Protein AF-A0A8C8R8W5-F1 (afdb_monomer)

Radius of gyration: 32.55 Å; Cα contacts (8 Å, |Δi|>4): 320; chains: 1; bounding box: 98×38×83 Å

pLDDT: mean 80.94, std 19.68, range [25.33, 98.06]

Nearest PDB structures (foldseek):
  9g8o-assembly1_B  TM=1.867E-01  e=5.656E-01  Homo sapiens
  6twz-assembly1_B  TM=2.253E-01  e=5.401E+00  Homo sapiens
  6yr6-assembly1_A  TM=2.191E-01  e=6.123E+00  Homo sapiens

InterPro domains:
  IPR028730 Zinc finger FYVE domain-containing protein 26 [PTHR46591] (2-328)
  IPR057946 ZFYVE26-like, TPR repeats [PF25569] (256-329)

Secondary structure (DSSP, 8-state):
---HHHHTT-HHHHHHHHHHHHH--HHHHHHHHHHTT-HHHHHHHHHHTT--HHHHIIIIIHHHHHTT-HHHHHHHHHHH-TT-TTTHHHHHHHHHHHHHTT-HHHHHHHHHHTT-HHHHHHHHHHHHHTT--SHHHHHHTHHHHHHHHHHHHHHHHHHHHTTSS-----TTSPP--HHHHHHHHHHHHHHHHHHHHHHHHHHTT------SS---TTS-HHHHHHHHHHHHHSSSSHHHHHHHHHHHHHHTT--HHHHHHHHHHHHHHTT-HHHHHHHHHHHHHTS-S-TTHHHHHHHHHHTT-S---HHHHHHHHHT-S-HHHHHHHHHHHHHHHHHHHHHTT---S--------------

Mean predicted aligned error: 11.81 Å

Solvent-accessible surface area (backbone atoms only — not comparable to full-atom values): 20798 Å² total; per-residue (Å²): 140,80,59,79,79,62,58,74,71,34,68,68,52,51,50,52,48,50,52,31,74,76,74,46,52,73,48,56,44,26,38,51,28,47,74,69,74,34,53,67,59,29,52,51,51,40,61,76,67,67,54,62,53,65,42,46,39,67,35,46,50,51,53,25,58,74,71,71,38,42,69,59,50,53,53,49,49,40,71,76,35,79,77,42,62,93,44,26,70,43,53,52,48,46,46,52,53,27,61,78,70,68,39,59,68,64,37,39,52,53,24,55,75,70,66,21,30,58,59,31,21,55,48,26,53,49,62,33,59,57,92,46,79,47,42,55,58,35,46,78,31,44,68,28,55,54,50,24,44,53,27,48,51,52,46,48,52,53,61,67,63,54,80,80,53,88,79,81,72,59,79,67,46,69,82,77,53,68,71,56,49,52,50,52,45,52,52,50,53,50,42,52,50,54,32,54,53,46,22,52,27,50,74,70,69,57,66,84,80,88,67,98,64,70,60,43,75,87,60,56,70,69,33,35,42,48,36,29,36,48,39,29,69,43,33,99,46,39,73,79,13,39,66,60,23,49,48,52,30,60,80,67,70,49,70,56,60,64,38,51,33,54,42,44,45,53,32,57,77,68,69,38,63,72,50,46,55,51,46,46,50,51,44,65,72,62,75,75,59,57,91,56,42,59,42,50,33,52,50,63,40,52,78,78,45,87,84,60,56,66,70,62,46,53,54,56,49,64,73,41,78,52,70,68,60,40,52,54,51,51,59,56,52,54,58,53,58,56,50,58,61,62,67,71,74,77,81,90,78,86,80,90,86,86,82,88,82,90,80,85,85,88,134

Organism: NCBI:txid367368

Structure (mmCIF, N/CA/C/O backbone):
data_AF-A0A8C8R8W5-F1
#
_entry.id   AF-A0A8C8R8W5-F1
#
loop_
_atom_site.group_PDB
_atom_site.id
_atom_site.type_symbol
_atom_site.label_atom_id
_atom_site.label_alt_id
_atom_site.label_comp_id
_atom_site.label_asym_id
_atom_site.label_entity_id
_atom_site.label_seq_id
_atom_site.pdbx_PDB_ins_code
_atom_site.Cartn_x
_atom_site.Cartn_y
_atom_site.Cartn_z
_atom_site.occupancy
_atom_site.B_iso_or_equiv
_atom_site.auth_seq_id
_atom_site.auth_comp_id
_atom_site.auth_asym_id
_atom_site.auth_atom_id
_atom_site.pdbx_PDB_model_num
ATOM 1 N N . MET A 1 1 ? 20.381 -20.414 -33.671 1.00 34.28 1 MET A N 1
ATOM 2 C CA . MET A 1 1 ? 21.306 -19.525 -32.936 1.00 34.28 1 MET A CA 1
ATOM 3 C C . MET A 1 1 ? 22.410 -19.091 -33.885 1.00 34.28 1 MET A C 1
ATOM 5 O O . MET A 1 1 ? 23.270 -19.901 -34.202 1.00 34.28 1 MET A O 1
ATOM 9 N N . MET A 1 2 ? 22.351 -17.864 -34.404 1.00 34.88 2 MET A N 1
ATOM 10 C CA . MET A 1 2 ? 23.485 -17.257 -35.109 1.00 34.88 2 MET A CA 1
ATOM 11 C C . MET A 1 2 ? 24.172 -16.302 -34.131 1.00 34.88 2 MET A C 1
ATOM 13 O O . MET A 1 2 ? 23.488 -15.515 -33.487 1.00 34.88 2 MET A O 1
ATOM 17 N N . SER A 1 3 ? 25.490 -16.426 -33.965 1.00 41.78 3 SER A N 1
ATOM 18 C CA . SER A 1 3 ? 26.291 -15.565 -33.083 1.00 41.78 3 SER A CA 1
ATOM 19 C C . SER A 1 3 ? 26.139 -14.087 -33.467 1.00 41.78 3 SER A C 1
ATOM 21 O O . SER A 1 3 ? 26.106 -13.785 -34.661 1.00 41.78 3 SER A O 1
ATOM 23 N N . GLU A 1 4 ? 26.114 -13.180 -32.481 1.00 49.12 4 GLU A N 1
ATOM 24 C CA . GLU A 1 4 ? 25.967 -11.716 -32.652 1.00 49.12 4 GLU A CA 1
ATOM 25 C C . GLU A 1 4 ? 26.876 -11.139 -33.758 1.00 49.12 4 GLU A C 1
ATOM 27 O O . GLU A 1 4 ? 26.445 -10.303 -34.551 1.00 49.12 4 GLU A O 1
ATOM 32 N N . GLY A 1 5 ? 28.096 -11.668 -33.912 1.00 48.38 5 GLY A N 1
ATOM 33 C CA . GLY A 1 5 ? 29.044 -11.243 -34.951 1.00 48.38 5 GLY A CA 1
ATOM 34 C C . GLY A 1 5 ? 28.709 -11.655 -36.396 1.00 48.38 5 GLY A C 1
ATOM 35 O O . GLY A 1 5 ? 29.239 -11.059 -37.329 1.00 48.38 5 GLY A O 1
ATOM 36 N N . LYS A 1 6 ? 27.830 -12.643 -36.630 1.00 47.53 6 LYS A N 1
ATOM 37 C CA . LYS A 1 6 ? 27.445 -13.081 -37.993 1.00 47.53 6 LYS A CA 1
ATOM 38 C C . LYS A 1 6 ? 26.277 -12.283 -38.580 1.00 47.53 6 LYS A C 1
ATOM 40 O O . LYS A 1 6 ? 26.146 -12.223 -39.798 1.00 47.53 6 LYS A O 1
ATOM 45 N N . ILE A 1 7 ? 25.447 -11.660 -37.741 1.00 55.66 7 ILE A N 1
ATOM 46 C CA . ILE A 1 7 ? 24.277 -10.880 -38.186 1.00 55.66 7 ILE A CA 1
ATOM 47 C C . ILE A 1 7 ? 24.717 -9.505 -38.715 1.00 55.66 7 ILE A C 1
ATOM 49 O O . ILE A 1 7 ? 24.216 -9.055 -39.743 1.00 55.66 7 ILE A O 1
ATOM 53 N N . GLN A 1 8 ? 25.727 -8.886 -38.089 1.00 55.22 8 GLN A N 1
ATOM 54 C CA . GLN A 1 8 ? 26.271 -7.585 -38.506 1.00 55.22 8 GLN A CA 1
ATOM 55 C C . GLN A 1 8 ? 26.974 -7.605 -39.878 1.00 55.22 8 GLN A C 1
ATOM 57 O O . GLN A 1 8 ? 27.047 -6.565 -40.525 1.00 55.22 8 GLN A O 1
ATOM 62 N N . HIS A 1 9 ? 27.445 -8.760 -40.361 1.00 57.12 9 HIS A N 1
ATOM 63 C CA . HIS A 1 9 ? 28.147 -8.886 -41.650 1.00 57.12 9 HIS A CA 1
ATOM 64 C C . HIS A 1 9 ? 27.238 -9.210 -42.852 1.00 57.12 9 HIS A C 1
ATOM 66 O O . HIS A 1 9 ? 27.731 -9.365 -43.968 1.00 57.12 9 HIS A O 1
ATOM 72 N N . ASN A 1 10 ? 25.921 -9.316 -42.653 1.00 78.12 10 ASN A N 1
ATOM 73 C CA . ASN A 1 10 ? 24.971 -9.566 -43.735 1.00 78.12 10 ASN A CA 1
ATOM 74 C C . ASN A 1 10 ? 24.662 -8.258 -44.490 1.00 78.12 10 ASN A C 1
ATOM 76 O O . ASN A 1 10 ? 24.155 -7.305 -43.897 1.00 78.12 10 ASN A O 1
ATOM 80 N N . SER A 1 11 ? 24.933 -8.214 -45.798 1.00 79.38 11 SER A N 1
ATOM 81 C CA . SER A 1 11 ? 24.691 -7.034 -46.643 1.00 79.38 11 SER A CA 1
ATOM 82 C C . SER A 1 11 ? 23.235 -6.568 -46.595 1.00 79.38 11 SER A C 1
ATOM 84 O O . SER A 1 11 ? 22.984 -5.371 -46.492 1.00 79.38 11 SER A O 1
ATOM 86 N N . TYR A 1 12 ? 22.280 -7.503 -46.557 1.00 83.06 12 TYR A N 1
ATOM 87 C CA . TYR A 1 12 ? 20.856 -7.182 -46.456 1.00 83.06 12 TYR A CA 1
ATOM 88 C C . TYR A 1 12 ? 20.499 -6.535 -45.113 1.00 83.06 12 TYR A C 1
ATOM 90 O O . TYR A 1 12 ? 19.668 -5.632 -45.059 1.00 83.06 12 TYR A O 1
ATOM 98 N N . TYR A 1 13 ? 21.141 -6.966 -44.021 1.00 86.75 13 TYR A N 1
ATOM 99 C CA . TYR A 1 13 ? 20.926 -6.385 -42.692 1.00 86.75 13 TYR A CA 1
ATOM 100 C C . TYR A 1 13 ? 21.406 -4.930 -42.644 1.00 86.75 13 TYR A C 1
ATOM 102 O O . TYR A 1 13 ? 20.693 -4.060 -42.145 1.00 86.75 13 TYR A O 1
ATOM 110 N N . GLN A 1 14 ? 22.582 -4.660 -43.216 1.00 85.06 14 GLN A N 1
ATOM 111 C CA . GLN A 1 14 ? 23.141 -3.310 -43.306 1.00 85.06 14 GLN A CA 1
ATOM 112 C C . GLN A 1 14 ? 22.304 -2.398 -44.207 1.00 85.06 14 GLN A C 1
ATOM 114 O O . GLN A 1 14 ? 22.054 -1.250 -43.851 1.00 85.06 14 GLN A O 1
ATOM 119 N N . GLU A 1 15 ? 21.802 -2.916 -45.328 1.00 87.88 15 GLU A N 1
ATOM 120 C CA . GLU A 1 15 ? 20.905 -2.172 -46.213 1.00 87.88 15 GLU A CA 1
ATOM 121 C C . GLU A 1 15 ? 19.570 -1.839 -45.523 1.00 87.88 15 GLU A C 1
ATOM 123 O O . GLU A 1 15 ? 19.123 -0.691 -45.548 1.00 87.88 15 GLU A O 1
ATOM 128 N N . CYS A 1 16 ? 18.966 -2.798 -44.810 1.00 89.38 16 CYS A N 1
ATOM 129 C CA . CYS A 1 16 ? 17.757 -2.552 -44.017 1.00 89.38 16 CYS A CA 1
ATOM 130 C C . CYS A 1 16 ? 17.990 -1.489 -42.937 1.00 89.38 16 CYS A C 1
ATOM 132 O O . CYS A 1 16 ? 17.154 -0.604 -42.756 1.00 89.38 16 CYS A O 1
ATOM 134 N N . LEU A 1 17 ? 19.123 -1.561 -42.229 1.00 88.50 17 LEU A N 1
ATOM 135 C CA . LEU A 1 17 ? 19.498 -0.555 -41.239 1.00 88.50 17 LEU A CA 1
ATOM 136 C C . LEU A 1 17 ? 19.692 0.821 -41.871 1.00 88.50 17 LEU A C 1
ATOM 138 O O . LEU A 1 17 ? 19.224 1.801 -41.298 1.00 88.50 17 LEU A O 1
ATOM 142 N N . PHE A 1 18 ? 20.333 0.904 -43.037 1.00 89.38 18 PHE A N 1
ATOM 143 C CA . PHE A 1 18 ? 20.508 2.161 -43.758 1.00 89.38 18 PHE A CA 1
ATOM 144 C C . PHE A 1 18 ? 19.154 2.813 -44.057 1.00 89.38 18 PHE A C 1
ATOM 146 O O . PHE A 1 18 ? 18.911 3.938 -43.624 1.00 89.38 18 PHE A O 1
ATOM 153 N N . TYR A 1 19 ? 18.223 2.084 -44.681 1.00 92.44 19 TYR A N 1
ATOM 154 C CA . TYR A 1 19 ? 16.890 2.621 -44.971 1.00 92.44 19 TYR A CA 1
ATOM 155 C C . TYR A 1 19 ? 16.110 2.991 -43.705 1.00 92.44 19 TYR A C 1
ATOM 157 O O . TYR A 1 19 ? 15.429 4.017 -43.675 1.00 92.44 19 TYR A O 1
ATOM 165 N N . LEU A 1 20 ? 16.224 2.193 -42.641 1.00 91.25 20 LEU A N 1
ATOM 166 C CA . LEU A 1 20 ? 15.572 2.484 -41.365 1.00 91.25 20 LEU A CA 1
ATOM 167 C C . LEU A 1 20 ? 16.133 3.739 -40.693 1.00 91.25 20 LEU A C 1
ATOM 169 O O . LEU A 1 20 ? 15.352 4.523 -40.166 1.00 91.25 20 LEU A O 1
ATOM 173 N N . HIS A 1 21 ? 17.447 3.965 -40.726 1.00 88.94 21 HIS A N 1
ATOM 174 C CA . HIS A 1 21 ? 18.054 5.180 -40.170 1.00 88.94 21 HIS A CA 1
ATOM 175 C C . HIS A 1 21 ? 17.788 6.419 -41.029 1.00 88.94 21 HIS A C 1
ATOM 177 O O . HIS A 1 21 ? 17.681 7.516 -40.483 1.00 88.94 21 HIS A O 1
ATOM 183 N N . SER A 1 22 ? 17.658 6.259 -42.348 1.00 88.88 22 SER A N 1
ATOM 184 C CA . SER A 1 22 ? 17.378 7.364 -43.271 1.00 88.88 22 SER A CA 1
ATOM 185 C C . SER A 1 22 ? 15.907 7.785 -43.299 1.00 88.88 22 SER A C 1
ATOM 187 O O . SER A 1 22 ? 15.628 8.973 -43.445 1.00 88.88 22 SER A O 1
ATOM 189 N N . TYR A 1 23 ? 14.969 6.841 -43.164 1.00 91.69 23 TYR A N 1
ATOM 190 C CA . TYR A 1 23 ? 13.539 7.094 -43.406 1.00 91.69 23 TYR A CA 1
ATOM 191 C C . TYR A 1 23 ? 12.598 6.542 -42.324 1.00 91.69 23 TYR A C 1
ATOM 193 O O . TYR A 1 23 ? 11.406 6.847 -42.327 1.00 91.69 23 TYR A O 1
ATOM 201 N N . GLY A 1 24 ? 13.093 5.700 -41.418 1.00 88.44 24 GLY A N 1
ATOM 202 C CA . GLY A 1 24 ? 12.283 5.033 -40.404 1.00 88.44 24 GLY A CA 1
ATOM 203 C C . GLY A 1 24 ? 12.008 5.890 -39.169 1.00 88.44 24 GLY A C 1
ATOM 204 O O . GLY A 1 24 ? 12.711 6.847 -38.853 1.00 88.44 24 GLY A O 1
ATOM 205 N N . THR A 1 25 ? 10.976 5.508 -38.413 1.00 93.81 25 THR A N 1
ATOM 206 C CA . THR A 1 25 ? 10.723 6.076 -37.083 1.00 93.81 25 THR A CA 1
ATOM 207 C C . THR A 1 25 ? 11.650 5.445 -36.041 1.00 93.81 25 THR A C 1
ATOM 209 O O . THR A 1 25 ? 12.087 4.302 -36.191 1.00 93.81 25 THR A O 1
ATOM 212 N N . ASN A 1 26 ? 11.889 6.140 -34.921 1.00 92.94 26 ASN A N 1
ATOM 213 C CA . ASN A 1 26 ? 12.664 5.577 -33.805 1.00 92.94 26 ASN A CA 1
ATOM 214 C C . ASN A 1 26 ? 12.086 4.240 -33.310 1.00 92.94 26 ASN A C 1
ATOM 216 O O . ASN A 1 26 ? 12.841 3.318 -33.010 1.00 92.94 26 ASN A O 1
ATOM 220 N N . LEU A 1 27 ? 10.754 4.100 -33.296 1.00 94.69 27 LEU A N 1
ATOM 221 C CA . LEU A 1 27 ? 10.088 2.846 -32.944 1.00 94.69 27 LEU A CA 1
ATOM 222 C C . LEU A 1 27 ? 10.376 1.728 -33.954 1.00 94.69 27 LEU A C 1
ATOM 224 O O . LEU A 1 27 ? 10.593 0.589 -33.542 1.00 94.69 27 LEU A O 1
ATOM 228 N N . ALA A 1 28 ? 10.401 2.029 -35.256 1.00 94.00 28 ALA A N 1
ATOM 229 C CA . ALA A 1 28 ? 10.706 1.043 -36.291 1.00 94.00 28 ALA A CA 1
ATOM 230 C C . ALA A 1 28 ? 12.152 0.537 -36.184 1.00 94.00 28 ALA A C 1
ATOM 232 O O . ALA A 1 28 ? 12.375 -0.673 -36.245 1.00 94.00 28 ALA A O 1
ATOM 233 N N . ILE A 1 29 ? 13.106 1.444 -35.952 1.00 93.81 29 ILE A N 1
ATOM 234 C CA . ILE A 1 29 ? 14.524 1.119 -35.735 1.00 93.81 29 ILE A CA 1
ATOM 235 C C . ILE A 1 29 ? 14.686 0.238 -34.486 1.00 93.81 29 ILE A C 1
ATOM 237 O O . ILE A 1 29 ? 15.282 -0.835 -34.546 1.00 93.81 29 ILE A O 1
ATOM 241 N N . ILE A 1 30 ? 14.091 0.640 -33.359 1.00 94.69 30 ILE A N 1
ATOM 242 C CA . ILE A 1 30 ? 14.140 -0.123 -32.102 1.00 94.69 30 ILE A CA 1
ATOM 243 C C . ILE A 1 30 ? 13.493 -1.499 -32.257 1.00 94.69 30 ILE A C 1
ATOM 245 O O . ILE A 1 30 ? 14.070 -2.506 -31.852 1.00 94.69 30 ILE A O 1
ATOM 249 N N . SER A 1 31 ? 12.325 -1.567 -32.895 1.00 93.75 31 SER A N 1
ATOM 250 C CA . SER A 1 31 ? 11.640 -2.836 -33.153 1.00 93.75 31 SER A CA 1
ATOM 251 C C . SER A 1 31 ? 12.466 -3.746 -34.059 1.00 93.75 31 SER A C 1
ATOM 253 O O . SER A 1 31 ? 12.454 -4.963 -33.884 1.00 93.75 31 SER A O 1
ATOM 255 N N . PHE A 1 32 ? 13.193 -3.179 -35.026 1.00 94.19 32 PHE A N 1
ATOM 256 C CA . PHE A 1 32 ? 14.107 -3.934 -35.874 1.00 94.19 32 PHE A CA 1
ATOM 257 C C . PHE A 1 32 ? 15.248 -4.543 -35.057 1.00 94.19 32 PHE A C 1
ATOM 259 O O . PHE A 1 32 ? 15.462 -5.749 -35.161 1.00 94.19 32 PHE A O 1
ATOM 266 N N . TYR A 1 33 ? 15.908 -3.764 -34.197 1.00 93.75 33 TYR A N 1
ATOM 267 C CA . TYR A 1 33 ? 16.949 -4.282 -33.305 1.00 93.75 33 TYR A CA 1
ATOM 268 C C . TYR A 1 33 ? 16.423 -5.378 -32.369 1.00 93.75 33 TYR A C 1
ATOM 270 O O . TYR A 1 33 ? 17.026 -6.443 -32.259 1.00 93.75 33 TYR A O 1
ATOM 278 N N . MET A 1 34 ? 15.251 -5.173 -31.767 1.00 93.44 34 MET A N 1
ATOM 279 C CA . MET A 1 34 ? 14.633 -6.141 -30.855 1.00 93.44 34 MET A CA 1
ATOM 280 C C . MET A 1 34 ? 14.261 -7.464 -31.537 1.00 93.44 34 MET A C 1
ATOM 282 O O . MET A 1 34 ? 14.364 -8.518 -30.914 1.00 93.44 34 MET A O 1
ATOM 286 N N . ARG A 1 35 ? 13.869 -7.441 -32.821 1.00 91.62 35 ARG A N 1
ATOM 287 C CA . ARG A 1 35 ? 13.609 -8.663 -33.608 1.00 91.62 35 ARG A CA 1
ATOM 288 C C . ARG A 1 35 ? 14.873 -9.461 -33.935 1.00 91.62 35 ARG A C 1
ATOM 290 O O . ARG A 1 35 ? 14.762 -10.654 -34.192 1.00 91.62 35 ARG A O 1
ATOM 297 N N . HIS A 1 36 ? 16.039 -8.819 -33.930 1.00 91.00 36 HIS A N 1
ATOM 298 C CA . HIS A 1 36 ? 17.332 -9.445 -34.222 1.00 91.00 36 HIS A CA 1
ATOM 299 C C . HIS A 1 36 ? 18.144 -9.749 -32.951 1.00 91.00 36 HIS A C 1
ATOM 301 O O . HIS A 1 36 ? 19.348 -9.953 -33.038 1.00 91.00 36 HIS A O 1
ATOM 307 N N . ASP A 1 37 ? 17.495 -9.769 -31.778 1.00 90.00 37 ASP A N 1
ATOM 308 C CA . ASP A 1 37 ? 18.121 -9.976 -30.462 1.00 90.00 37 ASP A CA 1
ATOM 309 C C . ASP A 1 37 ? 19.191 -8.922 -30.080 1.00 90.00 37 ASP A C 1
ATOM 311 O O . ASP A 1 37 ? 19.925 -9.092 -29.110 1.00 90.00 37 ASP A O 1
ATOM 315 N N . CYS A 1 38 ? 19.212 -7.771 -30.758 1.00 93.06 38 CYS A N 1
ATOM 316 C CA . CYS A 1 38 ? 20.125 -6.648 -30.514 1.00 93.06 38 CYS A CA 1
ATOM 317 C C . CYS A 1 38 ? 19.550 -5.645 -29.491 1.00 93.06 38 CYS A C 1
ATOM 319 O O . CYS A 1 38 ? 19.355 -4.459 -29.776 1.00 93.06 38 CYS A O 1
ATOM 321 N N . MET A 1 39 ? 19.199 -6.114 -28.288 1.00 95.12 39 MET A N 1
ATOM 322 C CA . MET A 1 39 ? 18.555 -5.268 -27.265 1.00 95.12 39 MET A CA 1
ATOM 323 C C . MET A 1 39 ? 19.470 -4.132 -26.778 1.00 95.12 39 MET A C 1
ATOM 325 O O . MET A 1 39 ? 18.999 -3.026 -26.508 1.00 95.12 39 MET A O 1
ATOM 329 N N . ARG A 1 40 ? 20.782 -4.378 -26.689 1.00 95.31 40 ARG A N 1
ATOM 330 C CA . ARG A 1 40 ? 21.768 -3.367 -26.282 1.00 95.31 40 ARG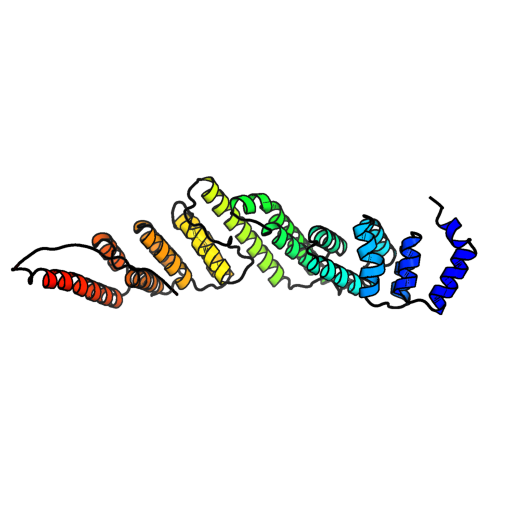 A CA 1
ATOM 331 C C . ARG A 1 40 ? 21.794 -2.194 -27.262 1.00 95.31 40 ARG A C 1
ATOM 333 O O . ARG A 1 40 ? 21.792 -1.041 -26.842 1.00 95.31 40 ARG A O 1
ATOM 340 N N . GLU A 1 41 ? 21.792 -2.477 -28.556 1.00 93.88 41 GLU A N 1
ATOM 341 C CA . GLU A 1 41 ? 21.803 -1.487 -29.630 1.00 93.88 41 GLU A CA 1
ATOM 342 C C . GLU A 1 41 ? 20.509 -0.670 -29.631 1.00 93.88 41 GLU A C 1
ATOM 344 O O . GLU A 1 41 ? 20.557 0.552 -29.768 1.00 93.88 41 GLU A O 1
ATOM 349 N N . ALA A 1 42 ? 19.364 -1.319 -29.389 1.00 95.62 42 ALA A N 1
ATOM 350 C CA . ALA A 1 42 ? 18.082 -0.636 -29.230 1.00 95.62 42 ALA A CA 1
ATOM 351 C C . ALA A 1 42 ? 18.109 0.380 -28.072 1.00 95.62 42 ALA A C 1
ATOM 353 O O . ALA A 1 42 ? 17.653 1.513 -28.228 1.00 95.62 42 ALA A O 1
ATOM 354 N N . LEU A 1 43 ? 18.680 -0.010 -26.927 1.00 96.19 43 LEU A N 1
ATOM 355 C CA . LEU A 1 43 ? 18.836 0.844 -25.746 1.00 96.19 43 LEU A CA 1
ATOM 356 C C . LEU A 1 43 ? 19.781 2.026 -26.002 1.00 96.19 43 LEU A C 1
ATOM 358 O O . LEU A 1 43 ? 19.465 3.160 -25.639 1.00 96.19 43 LEU A O 1
ATOM 362 N N . LEU A 1 44 ? 20.915 1.788 -26.665 1.00 95.12 44 LEU A N 1
ATOM 363 C CA . LEU A 1 44 ? 21.861 2.848 -27.023 1.00 95.12 44 LEU A CA 1
ATOM 364 C C . LEU A 1 44 ? 21.258 3.834 -28.030 1.00 95.12 44 LEU A C 1
ATOM 366 O O . LEU A 1 44 ? 21.409 5.044 -27.866 1.00 95.12 44 LEU A O 1
ATOM 370 N N . HIS A 1 45 ? 20.532 3.344 -29.041 1.00 93.81 45 HIS A N 1
ATOM 371 C CA . HIS A 1 45 ? 19.817 4.201 -29.994 1.00 93.81 45 HIS A CA 1
ATOM 372 C C . HIS A 1 45 ? 18.783 5.080 -29.288 1.00 93.81 45 HIS A C 1
ATOM 374 O O . HIS A 1 45 ? 18.712 6.283 -29.544 1.00 93.81 45 HIS A O 1
ATOM 380 N N . LEU A 1 46 ? 18.022 4.494 -28.360 1.00 95.12 46 LEU A N 1
ATOM 381 C CA . LEU A 1 46 ? 17.014 5.197 -27.574 1.00 95.12 46 LEU A CA 1
ATOM 382 C C . LEU A 1 46 ? 17.612 6.359 -26.762 1.00 95.12 46 LEU A C 1
ATOM 384 O O . LEU A 1 46 ? 17.067 7.465 -26.814 1.00 95.12 46 LEU A O 1
ATOM 388 N N . LEU A 1 47 ? 18.742 6.138 -26.077 1.00 93.75 47 LEU A N 1
ATOM 389 C CA . LEU A 1 47 ? 19.452 7.189 -25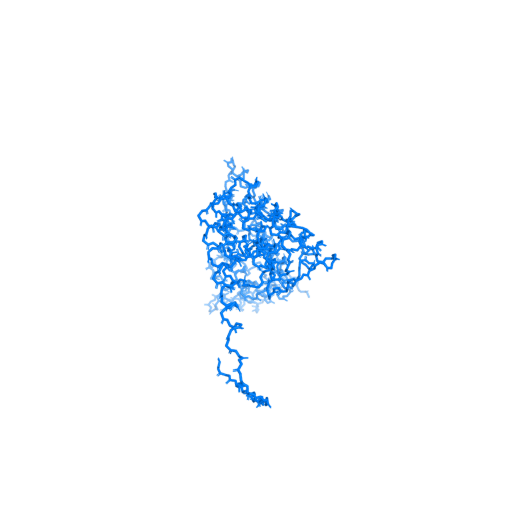.336 1.00 93.75 47 LEU A CA 1
ATOM 390 C C . LEU A 1 47 ? 20.047 8.253 -26.264 1.00 93.75 47 LEU A C 1
ATOM 392 O O . LEU A 1 47 ? 19.829 9.444 -26.049 1.00 93.75 47 LEU A O 1
ATOM 396 N N . ASN A 1 48 ? 20.750 7.836 -27.321 1.00 92.69 48 ASN A N 1
ATOM 397 C CA . ASN A 1 48 ? 21.444 8.748 -28.235 1.00 92.69 48 ASN A CA 1
ATOM 398 C C . ASN A 1 48 ? 20.485 9.688 -28.971 1.00 92.69 48 ASN A C 1
ATOM 400 O O . ASN A 1 48 ? 20.813 10.847 -29.214 1.00 92.69 48 ASN A O 1
ATOM 404 N N . LYS A 1 49 ? 19.299 9.194 -29.338 1.00 91.00 49 LYS A N 1
ATOM 405 C CA . LYS A 1 49 ? 18.265 9.992 -30.008 1.00 91.00 49 LYS A CA 1
ATOM 406 C C . LYS A 1 49 ? 17.316 10.697 -29.041 1.00 91.00 49 LYS A C 1
ATOM 408 O O . LYS A 1 49 ? 16.418 11.382 -29.519 1.00 91.00 49 LYS A O 1
ATOM 413 N N . GLN A 1 50 ? 17.490 10.520 -27.726 1.00 89.19 50 GLN A N 1
ATOM 414 C CA . GLN A 1 50 ? 16.582 11.025 -26.686 1.00 89.19 50 GLN A CA 1
ATOM 415 C C . GLN A 1 50 ? 15.113 10.727 -27.029 1.00 89.19 50 GLN A C 1
ATOM 417 O O . GLN A 1 50 ? 14.258 11.612 -27.050 1.00 89.19 50 GLN A O 1
ATOM 422 N N . SER A 1 51 ? 14.840 9.471 -27.395 1.00 90.25 51 SER A N 1
ATOM 423 C CA . SER A 1 51 ? 13.516 9.084 -27.889 1.00 90.25 51 SER A CA 1
ATOM 424 C C . SER A 1 51 ? 12.442 9.237 -26.799 1.00 90.25 51 SER A C 1
ATOM 426 O O . SER A 1 51 ? 12.737 9.051 -25.620 1.00 90.25 51 SER A O 1
ATOM 428 N N . PRO A 1 52 ? 11.176 9.517 -27.161 1.00 93.88 52 PRO A N 1
ATOM 429 C CA . PRO A 1 52 ? 10.080 9.568 -26.198 1.00 93.88 52 PRO A CA 1
ATOM 430 C C . PRO A 1 52 ? 9.928 8.265 -25.407 1.00 93.88 52 PRO A C 1
ATOM 432 O O . PRO A 1 52 ? 10.264 7.175 -25.880 1.00 93.88 52 PRO A O 1
ATOM 435 N N . HIS A 1 53 ? 9.379 8.364 -24.198 1.00 94.25 53 HIS A N 1
ATOM 436 C CA . HIS A 1 53 ? 9.264 7.219 -23.301 1.00 94.25 53 HIS A CA 1
ATOM 437 C C . HIS A 1 53 ? 8.283 6.159 -23.815 1.00 94.25 53 HIS A C 1
ATOM 439 O O . HIS A 1 53 ? 8.475 4.978 -23.550 1.00 94.25 53 HIS A O 1
ATOM 445 N N . GLU A 1 54 ? 7.290 6.545 -24.612 1.00 94.94 54 GLU A N 1
ATOM 446 C CA . GLU A 1 54 ? 6.369 5.642 -25.303 1.00 94.94 54 GLU A CA 1
ATOM 447 C C . GLU A 1 54 ? 7.123 4.654 -26.199 1.00 94.94 54 GLU A C 1
ATOM 449 O O . GLU A 1 54 ? 6.806 3.467 -26.215 1.00 94.94 54 GLU A O 1
ATOM 454 N N . VAL A 1 55 ? 8.194 5.113 -26.859 1.00 96.31 55 VAL A N 1
ATOM 455 C CA . VAL A 1 55 ? 9.029 4.271 -27.723 1.00 96.31 55 VAL A CA 1
ATOM 456 C C . VAL A 1 55 ? 9.764 3.203 -26.909 1.00 96.31 55 VAL A C 1
ATOM 458 O O . VAL A 1 55 ? 9.853 2.056 -27.346 1.00 96.31 55 VAL A O 1
ATOM 461 N N . PHE A 1 56 ? 10.240 3.536 -25.704 1.00 97.25 56 PHE A N 1
ATOM 462 C CA . PHE A 1 56 ? 10.802 2.543 -24.781 1.00 97.25 56 PHE A CA 1
ATOM 463 C C . PHE A 1 56 ? 9.749 1.516 -24.362 1.00 97.25 56 PHE A C 1
ATOM 465 O O . PHE A 1 56 ? 10.021 0.314 -24.371 1.00 97.25 56 PHE A O 1
ATOM 472 N N . ILE A 1 57 ? 8.548 1.981 -24.001 1.00 97.25 57 ILE A N 1
ATOM 473 C CA . ILE A 1 57 ? 7.475 1.109 -23.522 1.00 97.25 57 ILE A CA 1
ATOM 474 C C . ILE A 1 57 ? 7.054 0.124 -24.604 1.00 97.25 57 ILE A C 1
ATOM 476 O O . ILE A 1 57 ? 7.067 -1.082 -24.368 1.00 97.25 57 ILE A O 1
ATOM 480 N N . GLU A 1 58 ? 6.707 0.622 -25.784 1.00 96.12 58 GLU A N 1
ATOM 481 C CA . GLU A 1 58 ? 6.187 -0.197 -26.876 1.00 96.12 58 GLU A CA 1
ATOM 482 C C . GLU A 1 58 ? 7.278 -1.018 -27.561 1.00 96.12 58 GLU A C 1
ATOM 484 O O . GLU A 1 58 ? 7.061 -2.188 -27.872 1.00 96.12 58 GLU A O 1
ATOM 489 N N . GLY A 1 59 ? 8.449 -0.418 -27.775 1.00 94.88 59 GLY A N 1
ATOM 490 C CA . GLY A 1 59 ? 9.528 -1.016 -28.550 1.00 94.88 59 GLY A CA 1
ATOM 491 C C . GLY A 1 59 ? 10.402 -1.986 -27.762 1.00 94.88 59 GLY A C 1
ATOM 492 O O . GLY A 1 59 ? 10.862 -2.965 -28.337 1.00 94.88 59 GLY A O 1
ATOM 493 N N . ILE A 1 60 ? 10.630 -1.749 -26.464 1.00 96.81 60 ILE A N 1
ATOM 494 C CA . ILE A 1 60 ? 11.604 -2.519 -25.667 1.00 96.81 60 ILE A CA 1
ATOM 495 C C . ILE A 1 60 ? 10.933 -3.204 -24.481 1.00 96.81 60 ILE A C 1
ATOM 497 O O . ILE A 1 60 ? 10.976 -4.430 -24.366 1.00 96.81 60 ILE A O 1
ATOM 501 N N . PHE A 1 61 ? 10.292 -2.436 -23.602 1.00 97.00 61 PHE A N 1
ATOM 502 C CA . PHE A 1 61 ? 9.802 -2.937 -22.321 1.00 97.00 61 PHE A CA 1
ATOM 503 C C . PHE A 1 61 ? 8.685 -3.976 -22.485 1.00 97.00 61 PHE A C 1
ATOM 505 O O . PHE A 1 61 ? 8.782 -5.077 -21.941 1.00 97.00 61 PHE A O 1
ATOM 512 N N . VAL A 1 62 ? 7.648 -3.658 -23.272 1.00 95.81 62 VAL A N 1
ATOM 513 C CA . VAL A 1 62 ? 6.507 -4.553 -23.522 1.00 95.81 62 VAL A CA 1
ATOM 514 C C . VAL A 1 62 ? 6.924 -5.864 -24.183 1.00 95.81 62 VAL A C 1
ATOM 516 O O . VAL A 1 62 ? 6.527 -6.918 -23.676 1.00 95.81 62 VAL A O 1
ATOM 519 N N . PRO A 1 63 ? 7.722 -5.854 -25.265 1.00 95.56 63 PRO A N 1
ATOM 520 C CA . PRO A 1 63 ? 8.262 -7.083 -25.828 1.00 95.56 63 PRO A CA 1
ATOM 521 C C . PRO A 1 63 ? 9.072 -7.886 -24.808 1.00 95.56 63 PRO A C 1
ATOM 523 O O . PRO A 1 63 ? 8.857 -9.090 -24.696 1.00 95.56 63 PRO A O 1
ATOM 526 N N . SER A 1 64 ? 9.920 -7.226 -24.010 1.00 95.25 64 SER A N 1
ATOM 527 C CA . SER A 1 64 ? 10.815 -7.898 -23.059 1.00 95.25 64 SER A CA 1
ATOM 528 C C . SER A 1 64 ? 10.065 -8.653 -21.965 1.00 95.25 64 SER A C 1
ATOM 530 O O . SER A 1 64 ? 10.371 -9.819 -21.718 1.00 95.25 64 SER A O 1
ATOM 532 N N . TYR A 1 65 ? 9.058 -8.046 -21.324 1.00 92.56 65 TYR A N 1
ATOM 533 C CA . TYR A 1 65 ? 8.312 -8.758 -20.279 1.00 92.56 65 TYR A CA 1
ATOM 534 C C . TYR A 1 65 ? 7.348 -9.807 -20.855 1.00 92.56 65 TYR A C 1
ATOM 536 O O . TYR A 1 65 ? 7.079 -10.807 -20.196 1.00 92.56 65 TYR A O 1
ATOM 544 N N . LYS A 1 66 ? 6.846 -9.630 -22.088 1.00 93.19 66 LYS A N 1
ATOM 545 C CA . LYS A 1 66 ? 6.020 -10.650 -22.763 1.00 93.19 66 LYS A CA 1
ATOM 546 C C . LYS A 1 66 ? 6.830 -11.874 -23.179 1.00 93.19 66 LYS A C 1
ATOM 548 O O . LYS A 1 66 ? 6.307 -12.981 -23.137 1.00 93.19 66 LYS A O 1
ATOM 553 N N . SER A 1 67 ? 8.086 -11.685 -23.577 1.00 92.12 67 SER A N 1
ATOM 554 C CA . SER A 1 67 ? 8.980 -12.772 -23.982 1.00 92.12 67 SER A CA 1
ATOM 555 C C . SER A 1 67 ? 9.787 -13.370 -22.824 1.00 92.12 67 SER A C 1
ATOM 557 O O . SER A 1 67 ? 10.693 -14.158 -23.078 1.00 92.12 67 SER A O 1
ATOM 559 N N . GLY A 1 68 ? 9.542 -12.955 -21.574 1.00 91.25 68 GLY A N 1
ATOM 560 C CA . GLY A 1 68 ? 10.305 -13.416 -20.406 1.00 91.25 68 GLY A CA 1
ATOM 561 C C . GLY A 1 68 ? 11.771 -12.956 -20.371 1.00 91.25 68 GLY A C 1
ATOM 562 O O . GLY A 1 68 ? 12.576 -13.532 -19.649 1.00 91.25 68 GLY A O 1
ATOM 563 N N . LYS A 1 69 ? 12.138 -11.917 -21.134 1.00 93.50 69 LYS A N 1
ATOM 564 C CA . LYS A 1 69 ? 13.503 -11.359 -21.225 1.00 93.50 69 LYS A CA 1
ATOM 565 C C . LYS A 1 69 ? 13.714 -10.145 -20.302 1.00 93.50 69 LYS A C 1
ATOM 567 O O . LYS A 1 69 ? 14.627 -9.356 -20.524 1.00 93.50 69 LYS A O 1
ATOM 572 N N . LEU A 1 70 ? 12.880 -9.970 -19.271 1.00 94.12 70 LEU A N 1
ATOM 573 C CA . LEU A 1 70 ? 12.940 -8.795 -18.391 1.00 94.12 70 LEU A CA 1
ATOM 574 C C . LEU A 1 70 ? 14.269 -8.701 -17.623 1.00 94.12 70 LEU A C 1
ATOM 576 O O . LEU A 1 70 ? 14.882 -7.643 -17.626 1.00 94.12 70 LEU A O 1
ATOM 580 N N . HIS A 1 71 ? 14.775 -9.809 -17.078 1.00 94.44 71 HIS A N 1
ATOM 581 C CA . HIS A 1 71 ? 16.083 -9.824 -16.409 1.00 94.44 71 HIS A CA 1
ATOM 582 C C . HIS A 1 71 ? 17.250 -9.481 -17.346 1.00 94.44 71 HIS A C 1
ATOM 584 O O . HIS A 1 71 ? 18.223 -8.856 -16.935 1.00 94.44 71 HIS A O 1
ATOM 590 N N . MET A 1 72 ? 17.159 -9.858 -18.626 1.00 95.44 72 MET A N 1
ATOM 591 C CA . MET A 1 72 ? 18.161 -9.471 -19.622 1.00 95.44 72 MET A CA 1
ATOM 592 C C . MET A 1 72 ? 18.148 -7.958 -19.851 1.00 95.44 72 MET A C 1
ATOM 594 O O . MET A 1 72 ? 19.210 -7.341 -19.909 1.00 95.44 72 MET A O 1
ATOM 598 N N . LEU A 1 73 ? 16.952 -7.365 -19.933 1.00 96.62 73 LEU A N 1
ATOM 599 C CA . LEU A 1 73 ? 16.780 -5.918 -20.011 1.00 96.62 73 LEU A CA 1
ATOM 600 C C . LEU A 1 73 ? 17.375 -5.234 -18.773 1.00 96.62 73 LEU A C 1
ATOM 602 O O . LEU A 1 73 ? 18.207 -4.350 -18.930 1.00 96.62 73 LEU A O 1
ATOM 606 N N . GLU A 1 74 ? 17.016 -5.671 -17.566 1.00 95.75 74 GLU A N 1
ATOM 607 C CA . GLU A 1 74 ? 17.538 -5.148 -16.292 1.00 95.75 74 GLU A CA 1
ATOM 608 C C . GLU A 1 74 ? 19.075 -5.145 -16.249 1.00 95.75 74 GLU A C 1
ATOM 610 O O . GLU A 1 74 ? 19.687 -4.099 -16.022 1.00 95.75 74 GLU A O 1
ATOM 615 N N . ASN A 1 75 ? 19.702 -6.276 -16.588 1.00 96.19 75 ASN A N 1
ATOM 616 C CA . ASN A 1 75 ? 21.159 -6.398 -16.638 1.00 96.19 75 ASN A CA 1
ATOM 617 C C . ASN A 1 75 ? 21.789 -5.435 -17.656 1.00 96.19 75 ASN A C 1
ATOM 619 O O . ASN A 1 75 ? 22.836 -4.841 -17.392 1.00 96.19 75 ASN A O 1
ATOM 623 N N . LEU A 1 76 ? 21.175 -5.265 -18.832 1.00 96.62 76 LEU A N 1
ATOM 624 C CA . LEU A 1 76 ? 21.668 -4.332 -19.847 1.00 96.62 76 LEU A CA 1
ATOM 625 C C . LEU A 1 76 ? 21.534 -2.875 -19.396 1.00 96.62 76 LEU A C 1
ATOM 627 O O . LEU A 1 76 ? 22.459 -2.096 -19.627 1.00 96.62 76 LEU A O 1
ATOM 631 N N . LEU A 1 77 ? 20.432 -2.514 -18.732 1.00 96.44 77 LEU A N 1
ATOM 632 C CA . LEU A 1 77 ? 20.237 -1.174 -18.178 1.00 96.44 77 LEU A CA 1
ATOM 633 C C . LEU A 1 77 ? 21.324 -0.848 -17.144 1.00 96.44 77 LEU A C 1
ATOM 635 O O . LEU A 1 77 ? 21.950 0.205 -17.264 1.00 96.44 77 LEU A O 1
ATOM 639 N N . GLU A 1 78 ? 21.604 -1.762 -16.205 1.00 95.00 78 GLU A N 1
ATOM 640 C CA . GLU A 1 78 ? 22.683 -1.609 -15.211 1.00 95.00 78 GLU A CA 1
ATOM 641 C C . GLU A 1 78 ? 24.077 -1.599 -15.845 1.00 95.00 78 GLU A C 1
ATOM 643 O O . GLU A 1 78 ? 24.949 -0.854 -15.406 1.00 95.00 78 GLU A O 1
ATOM 648 N N . THR A 1 79 ? 24.305 -2.394 -16.894 1.00 96.25 79 THR A N 1
ATOM 649 C CA . THR A 1 79 ? 25.608 -2.415 -17.578 1.00 96.25 79 THR A CA 1
ATOM 650 C C . THR A 1 79 ? 25.873 -1.109 -18.332 1.00 96.25 79 THR A C 1
ATOM 652 O O . THR A 1 79 ? 27.022 -0.690 -18.447 1.00 96.25 79 THR A O 1
ATOM 655 N N . ILE A 1 80 ? 24.836 -0.480 -18.895 1.00 94.75 80 ILE A N 1
ATOM 656 C CA . ILE A 1 80 ? 24.964 0.788 -19.628 1.00 94.75 80 ILE A CA 1
ATOM 657 C C . ILE A 1 80 ? 25.049 1.975 -18.659 1.00 94.75 80 ILE A C 1
ATOM 659 O O . ILE A 1 80 ? 25.883 2.855 -18.850 1.00 94.75 80 ILE A O 1
ATOM 663 N N . ASP A 1 81 ? 24.208 1.994 -17.626 1.00 92.44 81 ASP A N 1
ATOM 664 C CA . ASP A 1 81 ? 24.196 3.025 -16.587 1.00 92.44 81 ASP A CA 1
ATOM 665 C C . ASP A 1 81 ? 23.975 2.373 -15.210 1.00 92.44 81 ASP A C 1
ATOM 667 O O . ASP A 1 81 ? 22.826 2.160 -14.808 1.00 92.44 81 ASP A O 1
ATOM 671 N N . PRO A 1 82 ? 25.054 2.097 -14.450 1.00 89.94 82 PRO A N 1
ATOM 672 C CA . PRO A 1 82 ? 24.953 1.488 -13.122 1.00 89.94 82 PRO A CA 1
ATOM 673 C C . PRO A 1 82 ? 24.141 2.309 -12.107 1.00 89.94 82 PRO A C 1
ATOM 675 O O . PRO A 1 82 ? 23.691 1.768 -11.096 1.00 89.94 82 PRO A O 1
ATOM 678 N N . GLY A 1 83 ? 23.974 3.618 -12.337 1.00 86.81 83 GLY A N 1
ATOM 679 C CA . GLY A 1 83 ? 23.162 4.502 -11.495 1.00 86.81 83 GLY A CA 1
ATOM 680 C C . GLY A 1 83 ? 21.684 4.550 -11.891 1.00 86.81 83 GLY A C 1
ATOM 681 O O . GLY A 1 83 ? 20.862 5.028 -11.111 1.00 86.81 83 GLY A O 1
ATOM 682 N N . LEU A 1 84 ? 21.338 4.039 -13.077 1.00 92.44 84 LEU A N 1
ATOM 683 C CA . LEU A 1 84 ? 20.011 4.090 -13.698 1.00 92.44 84 LEU A CA 1
ATOM 684 C C . LEU A 1 84 ? 19.435 5.505 -13.910 1.00 92.44 84 LEU A C 1
ATOM 686 O O . LEU A 1 84 ? 18.241 5.646 -14.187 1.00 92.44 84 LEU A O 1
ATOM 690 N N . GLU A 1 85 ? 20.242 6.562 -13.804 1.00 90.75 85 GLU A N 1
ATOM 691 C CA . GLU A 1 85 ? 19.761 7.947 -13.911 1.00 90.75 85 GLU A CA 1
ATOM 692 C C . GLU A 1 85 ? 19.226 8.247 -15.311 1.00 90.75 85 GLU A C 1
ATOM 694 O O . GLU A 1 85 ? 18.127 8.786 -15.464 1.00 90.75 85 GLU A O 1
ATOM 699 N N . SER A 1 86 ? 19.962 7.817 -16.337 1.00 91.81 86 SER A N 1
ATOM 700 C CA . SER A 1 86 ? 19.592 7.971 -17.750 1.00 91.81 86 SER A CA 1
ATOM 701 C C . SER A 1 86 ? 18.299 7.222 -18.079 1.00 91.81 86 SER A C 1
ATOM 703 O O . SER A 1 86 ? 17.560 7.589 -18.993 1.00 91.81 86 SER A O 1
ATOM 705 N N . TRP A 1 87 ? 18.000 6.181 -17.298 1.00 95.19 87 TRP A N 1
ATOM 706 C CA . TRP A 1 87 ? 16.822 5.338 -17.455 1.00 95.19 87 TRP A CA 1
ATOM 707 C C . TRP A 1 87 ? 15.606 5.833 -16.671 1.00 95.19 87 TRP A C 1
ATOM 709 O O . TRP A 1 87 ? 14.501 5.336 -16.891 1.00 95.19 87 TRP A O 1
ATOM 719 N N . GLY A 1 88 ? 15.771 6.820 -15.784 1.00 92.69 88 GLY A N 1
ATOM 720 C CA . GLY A 1 88 ? 14.749 7.245 -14.831 1.00 92.69 88 GLY A CA 1
ATOM 721 C C . GLY A 1 88 ? 13.389 7.519 -15.476 1.00 92.69 88 GLY A C 1
ATOM 722 O O . GLY A 1 88 ? 12.393 6.912 -15.089 1.00 92.69 88 GLY A O 1
ATOM 723 N N . ILE A 1 89 ? 13.330 8.369 -16.507 1.00 93.62 89 ILE A N 1
ATOM 724 C CA . ILE A 1 89 ? 12.066 8.724 -17.183 1.00 93.62 89 ILE A CA 1
ATOM 725 C C . ILE A 1 89 ? 11.348 7.500 -17.781 1.00 93.62 89 ILE A C 1
ATOM 727 O O . ILE A 1 89 ? 10.124 7.382 -17.684 1.00 93.62 89 ILE A O 1
ATOM 731 N N . TYR A 1 90 ? 12.114 6.557 -18.327 1.00 96.06 90 TYR A N 1
ATOM 732 C CA . TYR A 1 90 ? 11.624 5.351 -18.986 1.00 96.06 90 TYR A CA 1
ATOM 733 C C . TYR A 1 90 ? 11.122 4.323 -17.973 1.00 96.06 90 TYR A C 1
ATOM 735 O O . TYR A 1 90 ? 10.046 3.746 -18.132 1.00 96.06 90 TYR A O 1
ATOM 743 N N . LEU A 1 91 ? 11.858 4.151 -16.877 1.00 96.56 91 LEU A N 1
ATOM 744 C CA . LEU A 1 91 ? 11.497 3.257 -15.784 1.00 96.56 91 LEU A CA 1
ATOM 745 C C . LEU A 1 91 ? 10.244 3.742 -15.034 1.00 96.56 91 LEU A C 1
ATOM 747 O O . LEU A 1 91 ? 9.383 2.939 -14.665 1.00 96.56 91 LEU A O 1
ATOM 751 N N . ILE A 1 92 ? 10.075 5.061 -14.874 1.00 96.19 92 ILE A N 1
ATOM 752 C CA . ILE A 1 92 ? 8.829 5.641 -14.349 1.00 96.19 92 ILE A CA 1
ATOM 753 C C . ILE A 1 92 ? 7.660 5.405 -15.298 1.00 96.19 92 ILE A C 1
ATOM 755 O O . ILE A 1 92 ? 6.574 5.035 -14.843 1.00 96.19 92 ILE A O 1
ATOM 759 N N . ALA A 1 93 ? 7.861 5.597 -16.602 1.00 96.69 93 ALA A N 1
ATOM 760 C CA . ALA A 1 93 ? 6.842 5.277 -17.592 1.00 96.69 93 ALA A CA 1
ATOM 761 C C . ALA A 1 93 ? 6.454 3.788 -17.543 1.00 96.69 93 ALA A C 1
ATOM 763 O O . ALA A 1 93 ? 5.267 3.466 -17.587 1.00 96.69 93 ALA A O 1
ATOM 764 N N . ALA A 1 94 ? 7.424 2.890 -17.351 1.00 97.38 94 ALA A N 1
ATOM 765 C CA . ALA A 1 94 ? 7.186 1.454 -17.227 1.00 97.38 94 ALA A CA 1
ATOM 766 C C . ALA A 1 94 ? 6.370 1.120 -15.979 1.00 97.38 94 ALA A C 1
ATOM 768 O O . ALA A 1 94 ? 5.369 0.407 -16.073 1.00 97.38 94 ALA A O 1
ATOM 769 N N . CYS A 1 95 ? 6.706 1.721 -14.834 1.00 97.12 95 CYS A N 1
ATOM 770 C CA . CYS A 1 95 ? 5.897 1.604 -13.623 1.00 97.12 95 CYS A CA 1
ATOM 771 C C . CYS A 1 95 ? 4.443 2.048 -13.865 1.00 97.12 95 CYS A C 1
ATOM 773 O O . CYS A 1 95 ? 3.511 1.319 -13.522 1.00 97.12 95 CYS A O 1
ATOM 775 N N . LYS A 1 96 ? 4.233 3.212 -14.499 1.00 96.75 96 LYS A N 1
ATOM 776 C CA . LYS A 1 96 ? 2.888 3.731 -14.814 1.00 96.75 96 LYS A CA 1
ATOM 777 C C . LYS A 1 96 ? 2.117 2.804 -15.757 1.00 96.75 96 LYS A C 1
ATOM 779 O O . LYS A 1 96 ? 0.931 2.553 -15.542 1.00 96.75 96 LYS A O 1
ATOM 784 N N . HIS A 1 97 ? 2.782 2.271 -16.782 1.00 97.12 97 HIS A N 1
ATOM 785 C CA . HIS A 1 97 ? 2.196 1.314 -17.722 1.00 97.12 97 HIS A CA 1
ATOM 786 C C . HIS A 1 97 ? 1.721 0.042 -17.012 1.00 97.12 97 HIS A C 1
ATOM 788 O O . HIS A 1 97 ? 0.571 -0.371 -17.181 1.00 97.12 97 HIS A O 1
ATOM 794 N N . LEU A 1 98 ? 2.566 -0.545 -16.160 1.00 97.12 98 LEU A N 1
ATOM 795 C CA . LEU A 1 98 ? 2.222 -1.741 -15.387 1.00 97.12 98 LEU A CA 1
ATOM 796 C C . LEU A 1 98 ? 1.075 -1.487 -14.404 1.00 97.12 98 LEU A C 1
ATOM 798 O O . LEU A 1 98 ? 0.187 -2.331 -14.276 1.00 97.12 98 LEU A O 1
ATOM 802 N N . GLN A 1 99 ? 1.051 -0.316 -13.757 1.00 95.38 99 GLN A N 1
ATOM 803 C CA . GLN A 1 99 ? -0.059 0.102 -12.897 1.00 95.38 99 GLN A CA 1
ATOM 804 C C . GLN A 1 99 ? -1.375 0.177 -13.681 1.00 95.38 99 GLN A C 1
ATOM 806 O O . GLN A 1 99 ? -2.364 -0.409 -13.249 1.00 95.38 99 GLN A O 1
ATOM 811 N N . LYS A 1 100 ? -1.382 0.817 -14.860 1.00 96.44 100 LYS A N 1
ATOM 812 C CA . LYS A 1 100 ? -2.570 0.924 -15.728 1.00 96.44 100 LYS A CA 1
ATOM 813 C C . LYS A 1 100 ? -3.077 -0.443 -16.201 1.00 96.44 100 LYS A C 1
ATOM 815 O O . LYS A 1 100 ? -4.276 -0.627 -16.383 1.00 96.44 100 LYS A O 1
ATOM 820 N N . LYS A 1 101 ? -2.173 -1.406 -16.404 1.00 95.94 101 LYS A N 1
ATOM 821 C CA . LYS A 1 101 ? -2.501 -2.782 -16.817 1.00 95.94 101 LYS A CA 1
ATOM 822 C C . LYS A 1 101 ? -2.800 -3.736 -15.660 1.00 95.94 101 LYS A C 1
ATOM 824 O O . LYS A 1 101 ? -3.153 -4.881 -15.916 1.00 95.94 101 LYS A O 1
ATOM 829 N N . ASN A 1 102 ? -2.700 -3.282 -14.413 1.00 95.69 102 ASN A N 1
ATOM 830 C CA . ASN A 1 102 ? -2.846 -4.104 -13.214 1.00 95.69 102 ASN A CA 1
ATOM 831 C C . ASN A 1 102 ? -1.805 -5.243 -13.068 1.00 95.69 102 ASN A C 1
ATOM 833 O O . ASN A 1 102 ? -2.073 -6.250 -12.410 1.00 95.69 102 ASN A O 1
ATOM 837 N N . TYR A 1 103 ? -0.600 -5.099 -13.633 1.00 96.38 103 TYR A N 1
ATOM 838 C CA . TYR A 1 103 ? 0.483 -6.094 -13.539 1.00 96.38 103 TYR A CA 1
ATOM 839 C C . TYR A 1 103 ? 1.398 -5.834 -12.337 1.00 96.38 103 TYR A C 1
ATOM 841 O O . TYR A 1 103 ? 2.556 -5.444 -12.469 1.00 96.38 103 TYR A O 1
ATOM 849 N N . TYR A 1 104 ? 0.864 -6.047 -11.133 1.00 96.56 104 TYR A N 1
ATOM 850 C CA . TYR A 1 104 ? 1.528 -5.637 -9.891 1.00 96.56 104 TYR A CA 1
ATOM 851 C C . TYR A 1 104 ? 2.741 -6.482 -9.495 1.00 96.56 104 TYR A C 1
ATOM 853 O O . TYR A 1 104 ? 3.628 -5.961 -8.830 1.00 96.56 104 TYR A O 1
ATOM 861 N N . HIS A 1 105 ? 2.815 -7.752 -9.903 1.00 96.19 105 HIS A N 1
ATOM 862 C CA . HIS A 1 105 ? 3.990 -8.593 -9.632 1.00 96.19 105 HIS A CA 1
ATOM 863 C C . HIS A 1 105 ? 5.221 -8.093 -10.393 1.00 96.19 105 HIS A C 1
ATOM 865 O O . HIS A 1 105 ? 6.232 -7.790 -9.771 1.00 96.19 105 HIS A O 1
ATOM 871 N N . ILE A 1 106 ? 5.072 -7.857 -11.699 1.00 96.38 106 ILE A N 1
ATOM 872 C CA . ILE A 1 106 ? 6.121 -7.258 -12.538 1.00 96.38 106 ILE A CA 1
ATOM 873 C C . ILE A 1 106 ? 6.451 -5.840 -12.049 1.00 96.38 106 ILE A C 1
ATOM 875 O O . ILE A 1 106 ? 7.607 -5.435 -12.024 1.00 96.38 106 ILE A O 1
ATOM 879 N N . LEU A 1 107 ? 5.441 -5.076 -11.610 1.00 97.69 107 LEU A N 1
ATOM 880 C CA . LEU A 1 107 ? 5.663 -3.742 -11.045 1.00 97.69 107 LEU A CA 1
ATOM 881 C C . LEU A 1 107 ? 6.538 -3.803 -9.793 1.00 97.69 107 LEU A C 1
ATOM 883 O O . LEU A 1 107 ? 7.425 -2.972 -9.629 1.00 97.69 107 LEU A O 1
ATOM 887 N N . TYR A 1 108 ? 6.277 -4.767 -8.914 1.00 97.94 108 TYR A N 1
ATOM 888 C CA . TYR A 1 108 ? 7.040 -4.958 -7.691 1.00 97.94 108 TYR A CA 1
ATOM 889 C C . TYR A 1 108 ? 8.481 -5.408 -7.978 1.00 97.94 108 TYR A C 1
ATOM 891 O O . TYR A 1 108 ? 9.411 -4.909 -7.349 1.00 97.94 108 TYR A O 1
ATOM 899 N N . GLU A 1 109 ? 8.690 -6.297 -8.951 1.00 96.75 109 GLU A N 1
ATOM 900 C CA . GLU A 1 109 ? 10.026 -6.679 -9.439 1.00 96.75 109 GLU A CA 1
ATOM 901 C C . GLU A 1 109 ? 10.794 -5.464 -9.968 1.00 96.75 109 GLU A C 1
ATOM 903 O O . GLU A 1 109 ? 11.877 -5.161 -9.466 1.00 96.75 109 GLU A O 1
ATOM 908 N N . LEU A 1 110 ? 10.173 -4.682 -10.855 1.00 96.88 110 LEU A N 1
ATOM 909 C CA . LEU A 1 110 ? 10.772 -3.471 -11.411 1.00 96.88 110 LEU A CA 1
ATOM 910 C C . LEU A 1 110 ? 11.116 -2.437 -10.324 1.00 96.88 110 LEU A C 1
ATOM 912 O O . LEU A 1 110 ? 12.178 -1.824 -10.356 1.00 96.88 110 LEU A O 1
ATOM 916 N N . GLN A 1 111 ? 10.245 -2.245 -9.330 1.00 97.06 111 GLN A N 1
ATOM 917 C CA . GLN A 1 111 ? 10.500 -1.325 -8.214 1.00 97.06 111 GLN A CA 1
ATOM 918 C C . GLN A 1 111 ? 11.679 -1.776 -7.337 1.00 97.06 111 GLN A C 1
ATOM 920 O O . GLN A 1 111 ? 12.439 -0.925 -6.871 1.00 97.06 111 GLN A O 1
ATOM 925 N N . GLN A 1 112 ? 11.858 -3.087 -7.135 1.00 96.38 112 GLN A N 1
ATOM 926 C CA . GLN A 1 112 ? 13.015 -3.640 -6.421 1.00 96.38 112 GLN A CA 1
ATOM 927 C C . GLN A 1 112 ? 14.307 -3.451 -7.221 1.00 96.38 112 GLN A C 1
ATOM 929 O O . GLN A 1 112 ? 15.293 -2.986 -6.653 1.00 96.38 112 GLN A O 1
ATOM 934 N N . PHE A 1 113 ? 14.282 -3.728 -8.529 1.00 95.69 113 PHE A N 1
ATOM 935 C CA . PHE A 1 113 ? 15.403 -3.472 -9.440 1.00 95.69 113 PHE A CA 1
ATOM 936 C C . PHE A 1 113 ? 15.853 -2.004 -9.373 1.00 95.69 113 PHE A C 1
ATOM 938 O O . PHE A 1 113 ? 17.017 -1.689 -9.142 1.00 95.69 113 PHE A O 1
ATOM 945 N N . MET A 1 114 ? 14.889 -1.087 -9.437 1.00 94.19 114 MET A N 1
ATOM 946 C CA . MET A 1 114 ? 15.115 0.355 -9.321 1.00 94.19 114 MET A CA 1
ATOM 947 C C . MET A 1 114 ? 15.572 0.820 -7.930 1.00 94.19 114 MET A C 1
ATOM 949 O O . MET A 1 114 ? 15.904 2.001 -7.764 1.00 94.19 114 MET A O 1
ATOM 953 N N . LYS A 1 115 ? 15.542 -0.068 -6.925 1.00 93.44 115 LYS A N 1
ATOM 954 C CA . LYS A 1 115 ? 15.728 0.228 -5.495 1.00 93.44 115 LYS A CA 1
ATOM 955 C C . LYS A 1 115 ? 14.810 1.359 -5.019 1.00 93.44 115 LYS A C 1
ATOM 957 O O . LYS A 1 115 ? 15.189 2.196 -4.201 1.00 93.44 115 LYS A O 1
ATOM 962 N N . ASP A 1 116 ? 13.594 1.416 -5.566 1.00 94.69 116 ASP A N 1
ATOM 963 C CA . ASP A 1 116 ? 12.554 2.337 -5.117 1.00 94.69 116 ASP A CA 1
ATOM 964 C C . ASP A 1 116 ? 11.732 1.690 -4.002 1.00 94.69 116 ASP A C 1
ATOM 966 O O . ASP A 1 116 ? 10.609 1.215 -4.197 1.00 94.69 116 ASP A O 1
ATOM 970 N N . HIS A 1 117 ? 12.329 1.685 -2.813 1.00 95.19 117 HIS A N 1
ATOM 971 C CA . HIS A 1 117 ? 11.762 1.069 -1.616 1.00 95.19 117 HIS A CA 1
ATOM 972 C C . HIS A 1 117 ? 10.392 1.648 -1.240 1.00 95.19 117 HIS A C 1
ATOM 974 O O . HIS A 1 117 ? 9.512 0.916 -0.795 1.00 95.19 117 HIS A O 1
ATOM 980 N N . VAL A 1 118 ? 10.160 2.949 -1.459 1.00 95.19 118 VAL A N 1
ATOM 981 C CA . VAL A 1 118 ? 8.876 3.589 -1.123 1.00 95.19 118 VAL A CA 1
ATOM 982 C C . VAL A 1 118 ? 7.766 3.093 -2.051 1.00 95.19 118 VAL A C 1
ATOM 984 O O . VAL A 1 118 ? 6.687 2.730 -1.580 1.00 95.19 118 VAL A O 1
ATOM 987 N N . ARG A 1 119 ? 8.003 3.039 -3.369 1.00 95.88 119 ARG A N 1
ATOM 988 C CA . ARG A 1 119 ? 7.008 2.490 -4.307 1.00 95.88 119 ARG A CA 1
ATOM 989 C C . ARG A 1 119 ? 6.816 0.983 -4.107 1.00 95.88 119 ARG A C 1
ATOM 991 O O . ARG A 1 119 ? 5.672 0.531 -4.130 1.00 95.88 119 ARG A O 1
ATOM 998 N N . ALA A 1 120 ? 7.891 0.236 -3.844 1.00 97.75 120 ALA A N 1
ATOM 999 C CA . ALA A 1 120 ? 7.833 -1.193 -3.527 1.00 97.75 120 ALA A CA 1
ATOM 1000 C C . ALA A 1 120 ? 6.965 -1.469 -2.287 1.00 97.75 120 ALA A C 1
ATOM 1002 O O . ALA A 1 120 ? 6.077 -2.324 -2.327 1.00 97.75 120 ALA A O 1
ATOM 1003 N N . ALA A 1 121 ? 7.145 -0.684 -1.219 1.00 97.69 121 ALA A N 1
ATOM 1004 C CA . ALA A 1 121 ? 6.319 -0.726 -0.016 1.00 97.69 121 ALA A CA 1
ATOM 1005 C C . ALA A 1 121 ? 4.830 -0.485 -0.327 1.00 97.69 121 ALA A C 1
ATOM 1007 O O . ALA A 1 121 ? 3.977 -1.265 0.096 1.00 97.69 121 ALA A O 1
ATOM 1008 N N . MET A 1 122 ? 4.499 0.533 -1.128 1.00 95.44 122 MET A N 1
ATOM 1009 C CA . MET A 1 122 ? 3.110 0.800 -1.537 1.00 95.44 122 MET A CA 1
ATOM 1010 C C . MET A 1 122 ? 2.491 -0.372 -2.317 1.00 95.44 122 MET A C 1
ATOM 1012 O O . MET A 1 122 ? 1.329 -0.721 -2.102 1.00 95.44 122 MET A O 1
ATOM 1016 N N . THR A 1 123 ? 3.262 -1.026 -3.188 1.00 97.50 123 THR A N 1
ATOM 1017 C CA . THR A 1 123 ? 2.799 -2.219 -3.914 1.00 97.50 123 THR A CA 1
ATOM 1018 C C . THR A 1 123 ? 2.586 -3.413 -2.974 1.00 97.50 123 THR A C 1
ATOM 1020 O O . THR A 1 123 ? 1.592 -4.126 -3.117 1.00 97.50 123 THR A O 1
ATOM 1023 N N . CYS A 1 124 ? 3.437 -3.600 -1.958 1.00 97.94 124 CYS A N 1
ATOM 1024 C CA . CYS A 1 124 ? 3.237 -4.618 -0.920 1.00 97.94 124 CYS A CA 1
ATOM 1025 C C . CYS A 1 124 ? 1.954 -4.390 -0.103 1.00 97.94 124 CYS A C 1
ATOM 1027 O O . CYS A 1 124 ? 1.232 -5.353 0.154 1.00 97.94 124 CYS A O 1
ATOM 1029 N N . ILE A 1 125 ? 1.620 -3.141 0.249 1.00 96.75 125 ILE A N 1
ATOM 1030 C CA . ILE A 1 125 ? 0.334 -2.811 0.898 1.00 96.75 125 ILE A CA 1
ATOM 1031 C C . ILE A 1 125 ? -0.834 -3.254 0.011 1.00 96.75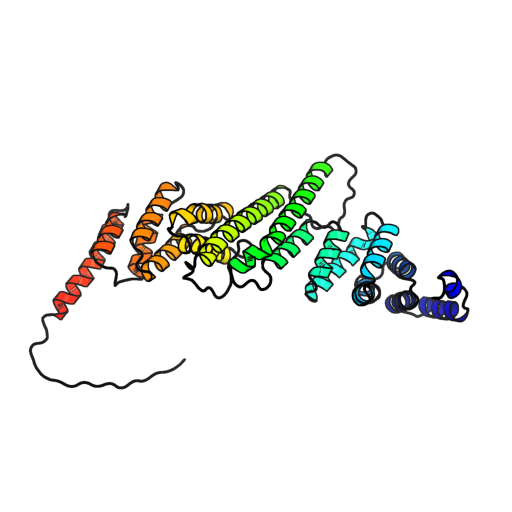 125 ILE A C 1
ATOM 1033 O O . ILE A 1 125 ? -1.796 -3.853 0.489 1.00 96.75 125 ILE A O 1
ATOM 1037 N N . ARG A 1 126 ? -0.731 -3.032 -1.304 1.00 95.31 126 ARG A N 1
ATOM 1038 C CA . ARG A 1 126 ? -1.751 -3.496 -2.246 1.00 95.31 126 ARG A CA 1
ATOM 1039 C C . ARG A 1 126 ? -1.862 -5.020 -2.275 1.00 95.31 126 ARG A C 1
ATOM 1041 O O . ARG A 1 126 ? -2.973 -5.526 -2.351 1.00 95.31 126 ARG A O 1
ATOM 1048 N N . PHE A 1 127 ? -0.756 -5.761 -2.216 1.00 96.38 127 PHE A N 1
ATOM 1049 C CA . PHE A 1 127 ? -0.809 -7.227 -2.134 1.00 96.38 127 PHE A CA 1
ATOM 1050 C C . PHE A 1 127 ? -1.436 -7.732 -0.837 1.00 96.38 127 PHE A C 1
ATOM 1052 O O . PHE A 1 127 ? -2.135 -8.744 -0.866 1.00 96.38 127 PHE A O 1
ATOM 1059 N N . PHE A 1 128 ? -1.219 -7.025 0.272 1.00 96.25 128 PHE A N 1
ATOM 1060 C CA . PHE A 1 128 ? -1.862 -7.327 1.545 1.00 96.25 128 PHE A CA 1
ATOM 1061 C C . PHE A 1 128 ? -3.390 -7.215 1.441 1.00 96.25 128 PHE A C 1
ATOM 1063 O O . PHE A 1 128 ? -4.093 -8.159 1.790 1.00 96.25 128 PHE A O 1
ATOM 1070 N N . THR A 1 129 ? -3.907 -6.117 0.883 1.00 93.25 129 THR A N 1
ATOM 1071 C CA . THR A 1 129 ? -5.359 -5.878 0.793 1.00 93.25 129 THR A CA 1
ATOM 1072 C C . THR A 1 129 ? -6.038 -6.560 -0.399 1.00 93.25 129 THR A C 1
ATOM 1074 O O . THR A 1 129 ? -7.265 -6.642 -0.455 1.00 93.25 129 THR A O 1
ATOM 1077 N N . HIS A 1 130 ? -5.281 -7.064 -1.378 1.00 92.19 130 HIS A N 1
ATOM 1078 C CA . HIS A 1 130 ? -5.852 -7.555 -2.632 1.00 92.19 130 HIS A CA 1
ATOM 1079 C C . HIS A 1 130 ? -6.810 -8.735 -2.424 1.00 92.19 130 HIS A C 1
ATOM 1081 O O . HIS A 1 130 ? -6.393 -9.807 -1.976 1.00 92.19 130 HIS A O 1
ATOM 1087 N N . LYS A 1 131 ? -8.078 -8.547 -2.825 1.00 87.38 131 LYS A N 1
ATOM 1088 C CA . LYS A 1 131 ? -9.157 -9.554 -2.792 1.00 87.38 131 LYS A CA 1
ATOM 1089 C C . LYS A 1 131 ? -9.392 -10.189 -1.413 1.00 87.38 131 LYS A C 1
ATOM 1091 O O . LYS A 1 131 ? -9.944 -11.278 -1.360 1.00 87.38 131 LYS A O 1
ATOM 1096 N N . ALA A 1 132 ? -8.942 -9.554 -0.330 1.00 88.50 132 ALA A N 1
ATOM 1097 C CA . ALA A 1 132 ? -9.175 -10.068 1.012 1.00 88.50 132 ALA A CA 1
ATOM 1098 C C . ALA A 1 132 ? -10.633 -9.832 1.425 1.00 88.50 132 ALA A C 1
ATOM 1100 O O . ALA A 1 132 ? -11.132 -8.715 1.274 1.00 88.50 132 ALA A O 1
ATOM 1101 N N . LYS A 1 133 ? -11.297 -10.875 1.928 1.00 88.19 133 LYS A N 1
ATOM 1102 C CA . LYS A 1 133 ? -12.696 -10.810 2.385 1.00 88.19 133 LYS A CA 1
ATOM 1103 C C . LYS A 1 133 ? -12.864 -10.906 3.902 1.00 88.19 133 LYS A C 1
ATOM 1105 O O . LYS A 1 133 ? -13.902 -10.499 4.407 1.00 88.19 133 LYS A O 1
ATOM 1110 N N . SER A 1 134 ? -11.856 -11.404 4.615 1.00 89.88 134 SER A N 1
ATOM 1111 C CA . SER A 1 134 ? -11.859 -11.569 6.074 1.00 89.88 134 SER A CA 1
ATOM 1112 C C . SER A 1 134 ? -10.497 -11.226 6.683 1.00 89.88 134 SER A C 1
ATOM 1114 O O . SER A 1 134 ? -9.476 -11.206 5.979 1.00 89.88 134 SER A O 1
ATOM 1116 N N . TYR A 1 135 ? -10.452 -10.967 7.994 1.00 91.00 135 TYR A N 1
ATOM 1117 C CA . TYR A 1 135 ? -9.176 -10.789 8.694 1.00 91.00 135 TYR A CA 1
ATOM 1118 C C . TYR A 1 135 ? -8.378 -12.089 8.774 1.00 91.00 135 TYR A C 1
ATOM 1120 O O . TYR A 1 135 ? -7.150 -12.047 8.870 1.00 91.00 135 TYR A O 1
ATOM 1128 N N . THR A 1 136 ? -9.047 -13.231 8.631 1.00 90.00 136 THR A N 1
ATOM 1129 C CA . THR A 1 136 ? -8.413 -14.536 8.465 1.00 90.00 136 THR A CA 1
ATOM 1130 C C . THR A 1 136 ? -7.495 -14.545 7.239 1.00 90.00 136 THR A C 1
ATOM 1132 O O . THR A 1 136 ? -6.286 -14.740 7.377 1.00 90.00 136 THR A O 1
ATOM 1135 N N . GLU A 1 137 ? -8.029 -14.174 6.068 1.00 90.81 137 GLU A N 1
ATOM 1136 C CA . GLU A 1 137 ? -7.258 -14.065 4.820 1.00 90.81 137 GLU A CA 1
ATOM 1137 C C . GLU A 1 137 ? -6.189 -12.956 4.863 1.00 90.81 137 GLU A C 1
ATOM 1139 O O . GLU A 1 137 ? -5.138 -13.070 4.222 1.00 90.81 137 GLU A O 1
ATOM 1144 N N . LEU A 1 138 ? -6.438 -11.852 5.582 1.00 92.56 138 LEU A N 1
ATOM 1145 C CA . LEU A 1 138 ? -5.413 -10.822 5.806 1.00 92.56 138 LEU A CA 1
ATOM 1146 C C . LEU A 1 138 ? -4.272 -11.342 6.689 1.00 92.56 138 LEU A C 1
ATOM 1148 O O . LEU A 1 138 ? -3.111 -11.003 6.440 1.00 92.56 138 LEU A O 1
ATOM 1152 N N . GLY A 1 139 ? -4.581 -12.180 7.681 1.00 91.38 139 GLY A N 1
ATOM 1153 C CA . GLY A 1 139 ? -3.604 -12.866 8.523 1.00 91.38 139 GLY A CA 1
ATOM 1154 C C . GLY A 1 139 ? -2.621 -13.690 7.692 1.00 91.38 139 GLY A C 1
ATOM 1155 O O . GLY A 1 139 ? -1.409 -13.510 7.820 1.00 91.38 139 GLY A O 1
ATOM 1156 N N . ASP A 1 140 ? -3.119 -14.470 6.731 1.00 91.00 140 ASP A N 1
ATOM 1157 C CA . ASP A 1 140 ? -2.284 -15.268 5.815 1.00 91.00 140 ASP A CA 1
ATOM 1158 C C . ASP A 1 140 ? -1.381 -14.402 4.917 1.00 91.00 140 ASP A C 1
ATOM 1160 O O . ASP A 1 140 ? -0.299 -14.804 4.467 1.00 91.00 140 ASP A O 1
ATOM 1164 N N . LYS A 1 141 ? -1.808 -13.163 4.659 1.00 94.12 141 LYS A N 1
ATOM 1165 C CA . LYS A 1 141 ? -1.080 -12.169 3.860 1.00 94.12 141 LYS A CA 1
ATOM 1166 C C . LYS A 1 141 ? -0.135 -11.300 4.690 1.00 94.12 141 LYS A C 1
ATOM 1168 O O . LYS A 1 141 ? 0.528 -10.431 4.118 1.00 94.12 141 LYS A O 1
ATOM 1173 N N . GLN A 1 142 ? 0.022 -11.551 5.993 1.00 93.56 142 GLN A N 1
ATOM 1174 C CA . GLN A 1 142 ? 0.859 -10.750 6.896 1.00 93.56 142 GLN A CA 1
ATOM 1175 C C . GLN A 1 142 ? 2.327 -10.638 6.449 1.00 93.56 142 GLN A C 1
ATOM 1177 O O . GLN A 1 142 ? 2.975 -9.618 6.700 1.00 93.56 142 GLN A O 1
ATOM 1182 N N . LYS A 1 143 ? 2.837 -11.623 5.698 1.00 96.31 143 LYS A N 1
ATOM 1183 C CA . LYS A 1 143 ? 4.166 -11.563 5.063 1.00 96.31 143 LYS A CA 1
ATOM 1184 C C . LYS A 1 143 ? 4.384 -10.303 4.217 1.00 96.31 143 LYS A C 1
ATOM 1186 O O . LYS A 1 143 ? 5.509 -9.826 4.107 1.00 96.31 143 LYS A O 1
ATOM 1191 N N . TRP A 1 144 ? 3.328 -9.747 3.621 1.00 97.56 144 TRP A N 1
ATOM 1192 C CA . TRP A 1 144 ? 3.429 -8.521 2.834 1.00 97.56 144 TRP A CA 1
ATOM 1193 C C . TRP A 1 144 ? 3.669 -7.296 3.711 1.00 97.56 144 TRP A C 1
ATOM 1195 O O . TRP A 1 144 ? 4.485 -6.463 3.336 1.00 97.56 144 TRP A O 1
ATOM 1205 N N . LEU A 1 145 ? 3.058 -7.215 4.897 1.00 97.38 145 LEU A N 1
ATOM 1206 C CA . LEU A 1 145 ? 3.310 -6.129 5.852 1.00 97.38 145 LEU A CA 1
ATOM 1207 C C . LEU A 1 145 ? 4.740 -6.164 6.400 1.00 97.38 145 LEU A C 1
ATOM 1209 O O . LEU A 1 145 ? 5.361 -5.115 6.562 1.00 97.38 145 LEU A O 1
ATOM 1213 N N . LEU A 1 146 ? 5.302 -7.361 6.602 1.00 97.44 146 LEU A N 1
ATOM 1214 C CA . LEU A 1 146 ? 6.723 -7.509 6.932 1.00 97.44 146 LEU A CA 1
ATOM 1215 C C . LEU A 1 146 ? 7.610 -6.917 5.829 1.00 97.44 146 LEU A C 1
ATOM 1217 O O . LEU A 1 146 ? 8.442 -6.063 6.119 1.00 97.44 146 LEU A O 1
ATOM 1221 N N . LYS A 1 147 ? 7.344 -7.255 4.560 1.00 97.88 147 LYS A N 1
ATOM 1222 C CA . LYS A 1 147 ? 8.071 -6.670 3.421 1.00 97.88 147 LYS A CA 1
ATOM 1223 C C . LYS A 1 147 ? 7.928 -5.149 3.336 1.00 97.88 147 LYS A C 1
ATOM 1225 O O . LYS A 1 147 ? 8.895 -4.479 2.993 1.00 97.88 147 LYS A O 1
ATOM 1230 N N . VAL A 1 148 ? 6.749 -4.589 3.633 1.00 98.06 148 VAL A N 1
ATOM 1231 C CA . VAL A 1 148 ? 6.561 -3.124 3.703 1.00 98.06 148 VAL A CA 1
ATOM 1232 C C . VAL A 1 148 ? 7.539 -2.523 4.708 1.00 98.06 148 VAL A C 1
ATOM 1234 O O . VAL A 1 148 ? 8.256 -1.580 4.380 1.00 98.06 148 VAL A O 1
ATOM 1237 N N . LYS A 1 149 ? 7.597 -3.090 5.917 1.00 97.38 149 LYS A N 1
ATOM 1238 C CA . LYS A 1 149 ? 8.495 -2.626 6.974 1.00 97.38 149 LYS A CA 1
ATOM 1239 C C . LYS A 1 149 ? 9.961 -2.733 6.562 1.00 97.38 149 LYS A C 1
ATOM 1241 O O . LYS A 1 149 ? 10.711 -1.791 6.800 1.00 97.38 149 LYS A O 1
ATOM 1246 N N . ASP A 1 150 ? 10.358 -3.834 5.931 1.00 97.56 150 ASP A N 1
ATOM 1247 C CA . ASP A 1 150 ? 11.736 -4.036 5.477 1.00 97.56 150 ASP A CA 1
ATOM 1248 C C . ASP A 1 150 ? 12.143 -2.967 4.454 1.00 97.56 150 ASP A C 1
ATOM 1250 O O . ASP A 1 150 ? 13.149 -2.287 4.651 1.00 97.56 150 ASP A O 1
ATOM 1254 N N . HIS A 1 151 ? 11.311 -2.722 3.434 1.00 97.81 151 HIS A N 1
ATOM 1255 C CA . HIS A 1 151 ? 11.540 -1.656 2.449 1.00 97.81 151 HIS A CA 1
ATOM 1256 C C . HIS A 1 151 ? 11.660 -0.275 3.103 1.00 97.81 151 HIS A C 1
ATOM 1258 O O . HIS A 1 151 ? 12.610 0.462 2.843 1.00 97.81 151 HIS A O 1
ATOM 1264 N N . LEU A 1 152 ? 10.727 0.082 3.991 1.00 96.56 152 LEU A N 1
ATOM 1265 C CA . LEU A 1 152 ? 10.746 1.385 4.662 1.00 96.56 152 LEU A CA 1
ATOM 1266 C C . LEU A 1 152 ? 11.957 1.549 5.595 1.00 96.56 152 LEU A C 1
ATOM 1268 O O . LEU A 1 152 ? 12.522 2.640 5.670 1.00 96.56 152 LEU A O 1
ATOM 1272 N N . LYS A 1 153 ? 12.401 0.478 6.263 1.00 95.38 153 LYS A N 1
ATOM 1273 C CA . LYS A 1 153 ? 13.612 0.491 7.097 1.00 95.38 153 LYS A CA 1
ATOM 1274 C C . LYS A 1 153 ? 14.878 0.668 6.267 1.00 95.38 153 LYS A C 1
ATOM 1276 O O . LYS A 1 153 ? 15.724 1.475 6.649 1.00 95.38 153 LYS A O 1
ATOM 1281 N N . VAL A 1 154 ? 15.001 -0.033 5.137 1.00 94.88 154 VAL A N 1
ATOM 1282 C CA . VAL A 1 154 ? 16.134 0.150 4.215 1.00 94.88 154 VAL A CA 1
ATOM 1283 C C . VAL A 1 154 ? 16.153 1.585 3.689 1.00 94.88 154 VAL A C 1
ATOM 1285 O O . VAL A 1 154 ? 17.186 2.247 3.760 1.00 94.88 154 VAL A O 1
ATOM 1288 N N . TYR A 1 155 ? 15.000 2.115 3.270 1.00 93.62 155 TYR A N 1
ATOM 1289 C CA . TYR A 1 155 ? 14.882 3.509 2.841 1.00 93.62 155 TYR A CA 1
ATOM 1290 C C . TYR A 1 155 ? 15.335 4.498 3.923 1.00 93.62 155 TYR A C 1
ATOM 1292 O O . TYR A 1 155 ? 16.115 5.408 3.648 1.00 93.62 155 TYR A O 1
ATOM 1300 N N . LEU A 1 156 ? 14.883 4.315 5.168 1.00 92.12 156 LEU A N 1
ATOM 1301 C CA . LEU A 1 156 ? 15.254 5.189 6.280 1.00 92.12 156 LEU A CA 1
ATOM 1302 C C . LEU A 1 156 ? 16.768 5.160 6.540 1.00 92.12 156 LEU A C 1
ATOM 1304 O O . LEU A 1 156 ? 17.382 6.214 6.698 1.00 92.12 156 LEU A O 1
ATOM 1308 N N . GLN A 1 157 ? 17.384 3.973 6.512 1.00 90.44 157 GLN A N 1
ATOM 1309 C CA . GLN A 1 157 ? 18.836 3.818 6.647 1.00 90.44 157 GLN A CA 1
ATOM 1310 C C . GLN A 1 157 ? 19.598 4.524 5.518 1.00 90.44 157 GLN A C 1
ATOM 1312 O O . GLN A 1 157 ? 20.604 5.187 5.778 1.00 90.44 157 GLN A O 1
ATOM 1317 N N . GLU A 1 158 ? 19.125 4.422 4.273 1.00 87.69 158 GLU A N 1
ATOM 1318 C CA . GLU A 1 158 ? 19.711 5.130 3.131 1.00 87.69 158 GLU A CA 1
ATOM 1319 C C . GLU A 1 158 ? 19.632 6.653 3.320 1.00 87.69 158 GLU A C 1
ATOM 1321 O O . GLU A 1 158 ? 20.639 7.349 3.155 1.00 87.69 158 GLU A O 1
ATOM 1326 N N . VAL A 1 159 ? 18.474 7.179 3.734 1.00 84.81 159 VAL A N 1
ATOM 1327 C CA . VAL A 1 159 ? 18.274 8.618 3.969 1.00 84.81 159 VAL A CA 1
ATOM 1328 C C . VAL A 1 159 ? 19.182 9.134 5.089 1.00 84.81 159 VAL A C 1
ATOM 1330 O O . VAL A 1 159 ? 19.823 10.171 4.913 1.00 84.81 159 VAL A O 1
ATOM 1333 N N . SER A 1 160 ? 19.316 8.402 6.199 1.00 79.88 160 SER A N 1
ATOM 1334 C CA . SER A 1 160 ? 20.189 8.788 7.317 1.00 79.88 160 SER A CA 1
ATOM 1335 C C . SER A 1 160 ? 21.678 8.786 6.951 1.00 79.88 160 SER A C 1
ATOM 1337 O O . SER A 1 160 ? 22.425 9.654 7.393 1.00 79.88 160 SER A O 1
ATOM 1339 N N . ARG A 1 161 ? 22.133 7.837 6.121 1.00 75.88 161 ARG A N 1
ATOM 1340 C CA . ARG A 1 161 ? 23.550 7.721 5.710 1.00 75.88 161 ARG A CA 1
ATOM 1341 C C . ARG A 1 161 ? 23.963 8.746 4.652 1.00 75.88 161 ARG A C 1
ATOM 1343 O O . ARG A 1 161 ? 25.150 9.026 4.487 1.00 75.88 161 ARG A O 1
ATOM 1350 N N . SER A 1 162 ? 22.995 9.307 3.936 1.00 63.25 162 SER A N 1
ATOM 1351 C CA . SER A 1 162 ? 23.220 10.214 2.806 1.00 63.25 162 SER A CA 1
ATOM 1352 C C . SER A 1 162 ? 23.577 11.653 3.210 1.00 63.25 162 SER A C 1
ATOM 1354 O O . SER A 1 162 ? 23.807 12.481 2.330 1.00 63.25 162 SER A O 1
ATOM 1356 N N . SER A 1 163 ? 23.663 11.975 4.510 1.00 57.66 163 SER A N 1
ATOM 1357 C CA . SER A 1 163 ? 24.007 13.332 4.972 1.00 57.66 163 SER A CA 1
ATOM 1358 C C . SER A 1 163 ? 25.498 13.687 4.833 1.00 57.66 163 SER A C 1
ATOM 1360 O O . SER A 1 163 ? 25.841 14.855 4.986 1.00 57.66 163 SER A O 1
ATOM 1362 N N . GLY A 1 164 ? 26.384 12.720 4.535 1.00 50.53 164 GLY A N 1
ATOM 1363 C CA . GLY A 1 164 ? 27.843 12.923 4.581 1.00 50.53 164 GLY A CA 1
ATOM 1364 C C . GLY A 1 164 ? 28.675 12.466 3.372 1.00 50.53 164 GLY A C 1
ATOM 1365 O O . GLY A 1 164 ? 29.883 12.684 3.371 1.00 50.53 164 GLY A O 1
ATOM 1366 N N . ARG A 1 165 ? 28.104 11.838 2.330 1.00 48.12 165 ARG A N 1
ATOM 1367 C CA . ARG A 1 165 ? 28.882 11.339 1.169 1.00 48.12 165 ARG A CA 1
ATOM 1368 C C . ARG A 1 165 ? 28.190 11.657 -0.156 1.00 48.12 165 ARG A C 1
ATOM 1370 O O . ARG A 1 165 ? 26.966 11.687 -0.212 1.00 48.12 165 ARG A O 1
ATOM 1377 N N . LYS A 1 166 ? 28.997 11.925 -1.198 1.00 47.81 166 LYS A N 1
ATOM 1378 C CA . LYS A 1 166 ? 28.594 12.395 -2.540 1.00 47.81 166 LYS A CA 1
ATOM 1379 C C . LYS A 1 166 ? 27.248 11.808 -2.983 1.00 47.81 166 LYS A C 1
ATOM 1381 O O . LYS A 1 166 ? 27.104 10.607 -3.179 1.00 47.81 166 LYS A O 1
ATOM 1386 N N . LYS A 1 167 ? 26.288 12.718 -3.117 1.00 52.28 167 LYS A N 1
ATOM 1387 C CA . LYS A 1 167 ? 24.878 12.519 -3.439 1.00 52.28 167 LYS A CA 1
ATOM 1388 C C . LYS A 1 167 ? 24.740 11.864 -4.828 1.00 52.28 167 LYS A C 1
ATOM 1390 O O . LYS A 1 167 ? 24.661 12.569 -5.828 1.00 52.28 167 LYS A O 1
ATOM 1395 N N . ALA A 1 168 ? 24.698 10.536 -4.910 1.00 51.25 168 ALA A N 1
ATOM 1396 C CA . ALA A 1 168 ? 24.093 9.867 -6.064 1.00 51.25 168 ALA A CA 1
ATOM 1397 C C . ALA A 1 168 ? 22.575 10.056 -5.927 1.00 51.25 168 ALA A C 1
ATOM 1399 O O . ALA A 1 168 ? 21.883 9.283 -5.265 1.00 51.25 168 ALA A O 1
ATOM 1400 N N . VAL A 1 169 ? 22.080 11.204 -6.393 1.00 56.84 169 VAL A N 1
ATOM 1401 C CA . VAL A 1 169 ? 20.662 11.549 -6.299 1.00 56.84 169 VAL A CA 1
ATOM 1402 C C . VAL A 1 169 ? 19.938 10.805 -7.408 1.00 56.84 169 VAL A C 1
ATOM 1404 O O . VAL A 1 169 ? 19.738 11.387 -8.465 1.00 56.84 169 VAL A O 1
ATOM 1407 N N . CYS A 1 170 ? 19.465 9.588 -7.135 1.00 66.88 170 CYS A N 1
ATOM 1408 C CA . CYS A 1 170 ? 18.435 8.973 -7.970 1.00 66.88 170 CYS A CA 1
ATOM 1409 C C . CYS A 1 170 ? 17.182 9.839 -7.922 1.00 66.88 170 CYS A C 1
ATOM 1411 O O . CYS A 1 170 ? 16.369 9.755 -6.998 1.00 66.88 170 CYS A O 1
ATOM 1413 N N . THR A 1 171 ? 17.058 10.740 -8.898 1.00 75.19 171 THR A N 1
ATOM 1414 C CA . THR A 1 171 ? 15.980 11.739 -8.968 1.00 75.19 171 THR A CA 1
ATOM 1415 C C . THR A 1 171 ? 14.627 11.090 -9.229 1.00 75.19 171 THR A C 1
ATOM 1417 O O . THR A 1 171 ? 13.600 11.600 -8.784 1.00 75.19 171 THR A O 1
ATOM 1420 N N . PHE A 1 172 ? 14.631 9.935 -9.894 1.00 84.50 172 PHE A N 1
ATOM 1421 C CA . PHE A 1 172 ? 13.429 9.205 -10.268 1.00 84.50 172 PHE A CA 1
ATOM 1422 C C . PHE A 1 172 ? 12.797 8.426 -9.103 1.00 84.50 172 PHE A C 1
ATOM 1424 O O . PHE A 1 172 ? 11.588 8.161 -9.134 1.00 84.50 172 PHE A O 1
ATOM 1431 N N . ARG A 1 173 ? 13.575 8.049 -8.074 1.00 88.00 173 ARG A N 1
ATOM 1432 C CA . ARG A 1 173 ? 13.060 7.301 -6.915 1.00 88.00 173 ARG A CA 1
ATOM 1433 C C . ARG A 1 173 ? 12.101 8.166 -6.110 1.00 88.00 173 ARG A C 1
ATOM 1435 O O . ARG A 1 173 ? 12.343 9.358 -5.905 1.00 88.00 173 ARG A O 1
ATOM 1442 N N . LYS A 1 174 ? 11.005 7.575 -5.632 1.00 88.44 174 LYS A N 1
ATOM 1443 C CA . LYS A 1 174 ? 10.055 8.305 -4.792 1.00 88.44 174 LYS A CA 1
ATOM 1444 C C . LYS A 1 174 ? 10.725 8.684 -3.471 1.00 88.44 174 LYS A C 1
ATOM 1446 O O . LYS A 1 174 ? 11.283 7.844 -2.773 1.00 88.44 174 LYS A O 1
ATOM 1451 N N . LYS A 1 175 ? 10.656 9.973 -3.140 1.00 87.44 175 LYS A N 1
ATOM 1452 C CA . LYS A 1 175 ? 11.192 10.521 -1.894 1.00 87.44 175 LYS A CA 1
ATOM 1453 C C . LYS A 1 175 ? 10.087 10.722 -0.873 1.00 87.44 175 LYS A C 1
ATOM 1455 O O . LYS A 1 175 ? 8.947 11.014 -1.236 1.00 87.44 175 LYS A O 1
ATOM 1460 N N . MET A 1 176 ? 10.455 10.578 0.389 1.00 87.38 176 MET A N 1
ATOM 1461 C CA . MET A 1 176 ? 9.595 10.810 1.535 1.00 87.38 176 MET A CA 1
ATOM 1462 C C . MET A 1 176 ? 10.459 11.277 2.708 1.00 87.38 176 MET A C 1
ATOM 1464 O O . MET A 1 176 ? 11.643 10.940 2.774 1.00 87.38 176 MET A O 1
ATOM 1468 N N . THR A 1 177 ? 9.909 12.094 3.603 1.00 89.81 177 THR A N 1
ATOM 1469 C CA . THR A 1 177 ? 10.677 12.571 4.760 1.00 89.81 177 THR A CA 1
ATOM 1470 C C . THR A 1 177 ? 10.896 11.431 5.758 1.00 89.81 177 THR A C 1
ATOM 1472 O O . THR A 1 177 ? 10.105 10.490 5.819 1.00 89.81 177 THR A O 1
ATOM 1475 N N . ALA A 1 178 ? 11.962 11.498 6.560 1.00 90.31 178 ALA A N 1
ATOM 1476 C CA . ALA A 1 178 ? 12.224 10.481 7.582 1.00 90.31 178 ALA A CA 1
ATOM 1477 C C . ALA A 1 178 ? 11.068 10.368 8.595 1.00 90.31 178 ALA A C 1
ATOM 1479 O O . ALA A 1 178 ? 10.711 9.266 9.000 1.00 90.31 178 ALA A O 1
ATOM 1480 N N . THR A 1 179 ? 10.441 11.493 8.950 1.00 91.75 179 THR A N 1
ATOM 1481 C CA . THR A 1 179 ? 9.276 11.544 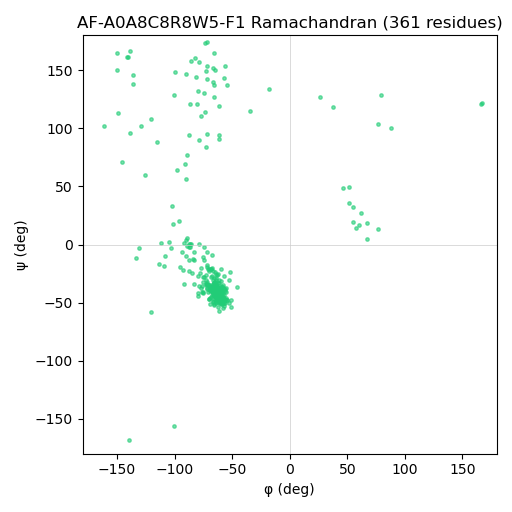9.845 1.00 91.75 179 THR A CA 1
ATOM 1482 C C . THR A 1 179 ? 8.058 10.855 9.235 1.00 91.75 179 THR A C 1
ATOM 1484 O O . THR A 1 179 ? 7.406 10.059 9.909 1.00 91.75 179 THR A O 1
ATOM 1487 N N . ASP A 1 180 ? 7.778 11.091 7.952 1.00 92.94 180 ASP A N 1
ATOM 1488 C CA . ASP A 1 180 ? 6.694 10.405 7.245 1.00 92.94 180 ASP A CA 1
ATOM 1489 C C . ASP A 1 180 ? 6.957 8.898 7.142 1.00 92.94 180 ASP A C 1
ATOM 1491 O O . ASP A 1 180 ? 6.043 8.101 7.346 1.00 92.94 180 ASP A O 1
ATOM 1495 N N . VAL A 1 181 ? 8.202 8.483 6.873 1.00 93.94 181 VAL A N 1
ATOM 1496 C CA . VAL A 1 181 ? 8.583 7.058 6.805 1.00 93.94 181 VAL A CA 1
ATOM 1497 C C . VAL A 1 181 ? 8.335 6.378 8.142 1.00 93.94 181 VAL A C 1
ATOM 1499 O O . VAL A 1 181 ? 7.696 5.327 8.173 1.00 93.94 181 VAL A O 1
ATOM 1502 N N . SER A 1 182 ? 8.769 6.995 9.242 1.00 94.25 182 SER A N 1
ATOM 1503 C CA . SER A 1 182 ? 8.509 6.488 10.589 1.00 94.25 182 SER A CA 1
ATOM 1504 C C . SER A 1 182 ? 7.010 6.387 10.880 1.00 94.25 182 SER A C 1
ATOM 1506 O O . SER A 1 182 ? 6.558 5.357 11.372 1.00 94.25 182 SER A O 1
ATOM 1508 N N . ARG A 1 183 ? 6.206 7.389 10.491 1.00 94.12 183 ARG A N 1
ATOM 1509 C CA . ARG A 1 183 ? 4.739 7.337 10.641 1.00 94.12 183 ARG A CA 1
ATOM 1510 C C . ARG A 1 183 ? 4.126 6.163 9.872 1.00 94.12 183 ARG A C 1
ATOM 1512 O O . ARG A 1 183 ? 3.259 5.464 10.395 1.00 94.12 183 ARG A O 1
ATOM 1519 N N . HIS A 1 184 ? 4.587 5.916 8.646 1.00 95.12 184 HIS A N 1
ATOM 1520 C CA . HIS A 1 184 ? 4.132 4.779 7.849 1.00 95.12 184 HIS A CA 1
ATOM 1521 C C . HIS A 1 184 ? 4.546 3.431 8.451 1.00 95.12 184 HIS A C 1
ATOM 1523 O O . HIS A 1 184 ? 3.746 2.499 8.416 1.00 95.12 184 HIS A O 1
ATOM 1529 N N . ILE A 1 185 ? 5.745 3.321 9.036 1.00 95.94 185 ILE A N 1
ATOM 1530 C CA . ILE A 1 185 ? 6.167 2.116 9.768 1.00 95.94 185 ILE A CA 1
ATOM 1531 C C . ILE A 1 185 ? 5.228 1.865 10.954 1.00 95.94 185 ILE A C 1
ATOM 1533 O O . ILE A 1 185 ? 4.691 0.764 11.058 1.00 95.94 185 ILE A O 1
ATOM 1537 N N . ASN A 1 186 ? 4.945 2.887 11.766 1.00 95.94 186 ASN A N 1
ATOM 1538 C CA . ASN A 1 186 ? 4.033 2.767 12.909 1.00 95.94 186 ASN A CA 1
ATOM 1539 C C . ASN A 1 186 ? 2.622 2.342 12.467 1.00 95.94 186 ASN A C 1
ATOM 1541 O O . ASN A 1 186 ? 2.032 1.440 13.053 1.00 95.94 186 ASN A O 1
ATOM 1545 N N . THR A 1 187 ? 2.110 2.918 11.371 1.00 96.50 187 THR A N 1
ATOM 1546 C CA . THR A 1 187 ? 0.815 2.519 10.785 1.00 96.50 187 THR A CA 1
ATOM 1547 C C . THR A 1 187 ? 0.802 1.044 10.375 1.00 96.50 187 THR A C 1
ATOM 1549 O O . THR A 1 187 ? -0.183 0.342 10.595 1.00 96.50 187 THR A O 1
ATOM 1552 N N . VAL A 1 188 ? 1.887 0.555 9.768 1.00 97.06 188 VAL A N 1
ATOM 1553 C CA . VAL A 1 188 ? 2.008 -0.852 9.358 1.00 97.06 188 VAL A CA 1
ATOM 1554 C C . VAL A 1 188 ? 2.054 -1.768 10.576 1.00 97.06 188 VAL A C 1
ATOM 1556 O O . VAL A 1 188 ? 1.409 -2.812 10.564 1.00 97.06 188 VAL A O 1
ATOM 1559 N N . GLU A 1 189 ? 2.774 -1.386 11.628 1.00 96.88 189 GLU A N 1
ATOM 1560 C CA . GLU A 1 189 ? 2.853 -2.155 12.873 1.00 96.88 189 GLU A CA 1
ATOM 1561 C C . GLU A 1 189 ? 1.499 -2.215 13.589 1.00 96.88 189 GLU A C 1
ATOM 1563 O O . GLU A 1 189 ? 1.057 -3.308 13.950 1.00 96.88 189 GLU A O 1
ATOM 1568 N N . LEU A 1 190 ? 0.783 -1.091 13.674 1.00 97.06 190 LEU A N 1
ATOM 1569 C CA . LEU A 1 190 ? -0.577 -1.050 14.208 1.00 97.06 190 LEU A CA 1
ATOM 1570 C C . LEU A 1 190 ? -1.541 -1.894 13.360 1.00 97.06 190 LEU A C 1
ATOM 1572 O O . LEU A 1 190 ? -2.328 -2.667 13.900 1.00 97.06 190 LEU A O 1
ATOM 1576 N N . GLN A 1 191 ? -1.439 -1.850 12.026 1.00 97.31 191 GLN A N 1
ATOM 1577 C CA . GLN A 1 191 ? -2.247 -2.717 11.161 1.00 97.31 191 GLN A CA 1
ATOM 1578 C C . GLN A 1 191 ? -1.923 -4.201 11.371 1.00 97.31 191 GLN A C 1
ATOM 1580 O O . GLN A 1 191 ? -2.826 -5.039 11.315 1.00 97.31 191 GLN A O 1
ATOM 1585 N N . MET A 1 192 ? -0.654 -4.561 11.590 1.00 96.69 192 MET A N 1
ATOM 1586 C CA . MET A 1 192 ? -0.278 -5.943 11.896 1.00 96.69 192 MET A CA 1
ATOM 1587 C C . MET A 1 192 ? -0.923 -6.417 13.200 1.00 96.69 192 MET A C 1
ATOM 1589 O O . MET A 1 192 ? -1.372 -7.559 13.258 1.00 96.69 192 MET A O 1
ATOM 1593 N N . GLU A 1 193 ? -0.972 -5.562 14.216 1.00 96.19 193 GLU A N 1
ATOM 1594 C CA . GLU A 1 193 ? -1.614 -5.834 15.502 1.00 96.19 193 GLU A CA 1
ATOM 1595 C C . GLU A 1 193 ? -3.131 -5.997 15.363 1.00 96.19 193 GLU A C 1
ATOM 1597 O O . GLU A 1 193 ? -3.648 -7.056 15.715 1.00 96.19 193 GLU A O 1
ATOM 1602 N N . VAL A 1 194 ? -3.810 -5.034 14.726 1.00 96.00 194 VAL A N 1
ATOM 1603 C CA . VAL A 1 194 ? -5.243 -5.108 14.380 1.00 96.00 194 VAL A CA 1
ATOM 1604 C C . VAL A 1 194 ? -5.563 -6.414 13.656 1.00 96.00 194 VAL A C 1
ATOM 1606 O O . VAL A 1 194 ? -6.500 -7.123 14.011 1.00 96.00 194 VAL A O 1
ATOM 1609 N N . THR A 1 195 ? -4.758 -6.764 12.649 1.00 95.19 195 THR A N 1
ATOM 1610 C CA . THR A 1 195 ? -4.986 -7.974 11.849 1.00 95.19 195 THR A CA 1
ATOM 1611 C C . THR A 1 195 ? -4.825 -9.235 12.692 1.00 95.19 195 THR A C 1
ATOM 1613 O O . THR A 1 195 ? -5.626 -10.150 12.560 1.00 95.19 195 THR A O 1
ATOM 1616 N N . LYS A 1 196 ? -3.817 -9.296 13.574 1.00 94.50 196 LYS A N 1
ATOM 1617 C CA . LYS A 1 196 ? -3.613 -10.446 14.472 1.00 94.50 196 LYS A CA 1
ATOM 1618 C C . LYS A 1 196 ? -4.748 -10.594 15.475 1.00 94.50 196 LYS A C 1
ATOM 1620 O O . LYS A 1 196 ? -5.154 -11.722 15.736 1.00 94.50 196 LYS A O 1
ATOM 1625 N N . PHE A 1 197 ? -5.218 -9.486 16.040 1.00 94.25 197 PHE A N 1
ATOM 1626 C CA . PHE A 1 197 ? -6.330 -9.476 16.982 1.00 94.25 197 PHE A CA 1
ATOM 1627 C C . PHE A 1 197 ? -7.601 -10.006 16.310 1.00 94.25 197 PHE A C 1
ATOM 1629 O O . PHE A 1 197 ? -8.116 -11.048 16.702 1.00 94.25 197 PHE A O 1
ATOM 1636 N N . LEU A 1 198 ? -8.015 -9.385 15.203 1.00 92.38 198 LEU A N 1
ATOM 1637 C CA . LEU A 1 198 ? -9.246 -9.756 14.504 1.00 92.38 198 LEU A CA 1
ATOM 1638 C C . LEU A 1 198 ? -9.184 -11.155 13.873 1.00 92.38 198 LEU A C 1
ATOM 1640 O O . LEU A 1 198 ? -10.177 -11.874 13.894 1.00 92.38 198 LEU A O 1
ATOM 1644 N N . HIS A 1 199 ? -8.015 -11.596 13.397 1.00 91.81 199 HIS A N 1
ATOM 1645 C CA . HIS A 1 199 ? -7.809 -12.978 12.944 1.00 91.81 199 HIS A CA 1
ATOM 1646 C C . HIS A 1 199 ? -8.091 -13.997 14.061 1.00 91.81 199 HIS A C 1
ATOM 1648 O O . HIS A 1 199 ? -8.696 -15.040 13.810 1.00 91.81 199 HIS A O 1
ATOM 1654 N N . ARG A 1 200 ? -7.674 -13.707 15.303 1.00 90.62 200 ARG A N 1
ATOM 1655 C CA . ARG A 1 200 ? -7.942 -14.577 16.461 1.00 90.62 200 ARG A CA 1
ATOM 1656 C C . ARG A 1 200 ? -9.423 -14.578 16.840 1.00 90.62 200 ARG A C 1
ATOM 1658 O O . ARG A 1 200 ? -9.949 -15.645 17.154 1.00 90.62 200 ARG A O 1
ATOM 1665 N N . CYS A 1 201 ? -10.082 -13.421 16.781 1.00 88.62 201 CYS A N 1
ATOM 1666 C CA . CYS A 1 201 ? -11.514 -13.291 17.059 1.00 88.62 201 CYS A CA 1
ATOM 1667 C C . CYS A 1 201 ? -12.365 -14.074 16.048 1.00 88.62 201 CYS A C 1
ATOM 1669 O O . CYS A 1 201 ? -13.210 -14.878 16.443 1.00 88.62 201 CYS A O 1
ATOM 1671 N N . GLU A 1 202 ? -12.080 -13.921 14.749 1.00 87.62 202 GLU A N 1
ATOM 1672 C CA . GLU A 1 202 ? -12.765 -14.655 13.676 1.00 87.62 202 GLU A CA 1
ATOM 1673 C C . GLU A 1 202 ? -12.549 -16.170 13.797 1.00 87.62 202 GLU A C 1
ATOM 1675 O O . GLU A 1 202 ? -13.504 -16.942 13.723 1.00 87.62 202 GLU A O 1
ATOM 1680 N N . SER A 1 203 ? -11.312 -16.604 14.061 1.00 82.81 203 SER A N 1
ATOM 1681 C CA . SER A 1 203 ? -10.982 -18.030 14.211 1.00 82.81 203 SER A CA 1
ATOM 1682 C C . SER A 1 203 ? -11.658 -18.686 15.420 1.00 82.81 203 SER A C 1
ATOM 1684 O O . SER A 1 203 ? -11.845 -19.900 15.437 1.00 82.81 203 SER A O 1
ATOM 1686 N N . SER A 1 204 ? -12.033 -17.894 16.427 1.00 80.44 204 SER A N 1
ATOM 1687 C CA . SER A 1 204 ? -12.735 -18.367 17.625 1.00 80.44 204 SER A CA 1
ATOM 1688 C C . SER A 1 204 ? -14.259 -18.440 17.437 1.00 80.44 204 SER A C 1
ATOM 1690 O O . SER A 1 204 ? -14.959 -18.809 18.375 1.00 80.44 204 SER A O 1
ATOM 1692 N N . GLY A 1 205 ? -14.783 -18.092 16.253 1.00 67.25 205 GLY A N 1
ATOM 1693 C CA . GLY A 1 205 ? -16.218 -18.141 15.943 1.00 67.25 205 GLY A CA 1
ATOM 1694 C C . GLY A 1 205 ? -17.044 -16.991 16.531 1.00 67.25 205 GLY A C 1
ATOM 1695 O O . GLY A 1 205 ? -18.266 -17.073 16.541 1.00 67.25 205 GLY A O 1
ATOM 1696 N N . ILE A 1 206 ? -16.399 -15.924 17.014 1.00 61.41 206 ILE A N 1
ATOM 1697 C CA . ILE A 1 206 ? -17.055 -14.794 17.704 1.00 61.41 206 ILE A CA 1
ATOM 1698 C C . ILE A 1 206 ? -17.621 -13.765 16.703 1.00 61.41 206 ILE A C 1
ATOM 1700 O O . ILE A 1 206 ? -18.316 -12.833 17.094 1.00 61.41 206 ILE A O 1
ATOM 1704 N N . SER A 1 207 ? -17.366 -13.920 15.398 1.00 60.44 207 SER A N 1
ATOM 1705 C CA . SER A 1 207 ? -17.647 -12.846 14.444 1.00 60.44 207 SER A CA 1
ATOM 1706 C C . SER A 1 207 ? -19.137 -12.660 14.155 1.00 60.44 207 SER A C 1
ATOM 1708 O O . SER A 1 207 ? -19.784 -13.525 13.566 1.00 60.44 207 SER A O 1
ATOM 1710 N N . GLN A 1 208 ? -19.665 -11.505 14.566 1.00 55.06 208 GLN A N 1
ATOM 1711 C CA . GLN A 1 208 ? -21.088 -11.156 14.479 1.00 55.06 208 GLN A CA 1
ATOM 1712 C C . GLN A 1 208 ? -21.383 -10.089 13.407 1.00 55.06 208 GLN A C 1
ATOM 1714 O O . GLN A 1 208 ? -22.547 -9.881 13.073 1.00 55.06 208 GLN A O 1
ATOM 1719 N N . ILE A 1 209 ? -20.364 -9.440 12.815 1.00 54.78 209 ILE A N 1
ATOM 1720 C CA . ILE A 1 209 ? -20.563 -8.280 11.924 1.00 54.78 209 ILE A CA 1
ATOM 1721 C C . ILE A 1 209 ? -20.007 -8.523 10.515 1.00 54.78 209 ILE A C 1
ATOM 1723 O O . ILE A 1 209 ? -18.796 -8.455 10.263 1.00 54.78 209 ILE A O 1
ATOM 1727 N N . THR A 1 210 ? -20.923 -8.706 9.560 1.00 51.69 210 THR A N 1
ATOM 1728 C CA . THR A 1 210 ? -20.639 -8.773 8.121 1.00 51.69 210 THR A CA 1
ATOM 1729 C C . THR A 1 210 ? -20.660 -7.372 7.496 1.00 51.69 210 THR A C 1
ATOM 1731 O O . THR A 1 210 ? -21.710 -6.867 7.104 1.00 51.69 210 THR A O 1
ATOM 1734 N N . SER A 1 211 ? -19.494 -6.732 7.383 1.00 52.78 211 SER A N 1
ATOM 1735 C CA . SER A 1 211 ? -19.317 -5.527 6.553 1.00 52.78 211 SER A CA 1
ATOM 1736 C C . SER A 1 211 ? -19.115 -5.909 5.080 1.00 52.78 211 SER A C 1
ATOM 1738 O O . SER A 1 211 ? -18.447 -6.899 4.780 1.00 52.78 211 SER A O 1
ATOM 1740 N N . SER A 1 212 ? -19.638 -5.101 4.150 1.00 54.00 212 SER A N 1
ATOM 1741 C CA . SER A 1 212 ? -19.499 -5.297 2.696 1.00 54.00 212 SER A CA 1
ATOM 1742 C C . SER A 1 212 ? -18.069 -5.085 2.171 1.00 54.00 212 SER A C 1
ATOM 1744 O O . SER A 1 212 ? -17.720 -5.612 1.113 1.00 54.00 212 SER A O 1
ATOM 1746 N N . ALA A 1 213 ? -17.223 -4.358 2.912 1.00 66.38 213 ALA A N 1
ATOM 1747 C CA . ALA A 1 213 ? -15.800 -4.185 2.629 1.00 66.38 213 ALA A CA 1
ATOM 1748 C C . ALA A 1 213 ? -14.967 -4.327 3.911 1.00 66.38 213 ALA A C 1
ATOM 1750 O O . ALA A 1 213 ? -15.338 -3.814 4.966 1.00 66.38 213 ALA A O 1
ATOM 1751 N N . LEU A 1 214 ? -13.830 -5.019 3.815 1.00 85.69 214 LEU A N 1
ATOM 1752 C CA . LEU A 1 214 ? -12.956 -5.298 4.952 1.00 85.69 214 LEU A CA 1
ATOM 1753 C C . LEU A 1 214 ? -12.138 -4.043 5.322 1.00 85.69 214 LEU A C 1
ATOM 1755 O O . LEU A 1 214 ? -11.263 -3.649 4.540 1.00 85.69 214 LEU A O 1
ATOM 1759 N N . PRO A 1 215 ? -12.398 -3.392 6.474 1.00 90.38 215 PRO A N 1
ATOM 1760 C CA . PRO A 1 215 ? -11.757 -2.124 6.792 1.00 90.38 215 PRO A CA 1
ATOM 1761 C C . PRO A 1 215 ? -10.274 -2.329 7.142 1.00 90.38 215 PRO A C 1
ATOM 1763 O O . PRO A 1 215 ? -9.879 -3.308 7.772 1.00 90.38 215 PRO A O 1
ATOM 1766 N N . THR A 1 216 ? -9.407 -1.405 6.726 1.00 94.06 216 THR A N 1
ATOM 1767 C CA . THR A 1 216 ? -7.977 -1.406 7.092 1.00 94.06 216 THR A CA 1
ATOM 1768 C C . THR A 1 216 ? -7.500 0.015 7.366 1.00 94.06 216 THR A C 1
ATOM 1770 O O . THR A 1 216 ? -8.101 0.988 6.914 1.00 94.06 216 THR A O 1
ATOM 1773 N N . LEU A 1 217 ? -6.374 0.158 8.057 1.00 95.81 217 LEU A N 1
ATOM 1774 C CA . LEU A 1 217 ? -5.784 1.453 8.390 1.00 95.81 217 LEU A CA 1
ATOM 1775 C C . LEU A 1 217 ? -5.164 2.178 7.184 1.00 95.81 217 LEU A C 1
ATOM 1777 O O . LEU A 1 217 ? -4.758 3.334 7.295 1.00 95.81 217 LEU A O 1
ATOM 1781 N N . PHE A 1 218 ? -5.109 1.528 6.018 1.00 94.31 218 PHE A N 1
ATOM 1782 C CA . PHE A 1 218 ? -4.546 2.093 4.790 1.00 94.31 218 PHE A CA 1
ATOM 1783 C C . PHE A 1 218 ? -5.541 2.915 3.954 1.00 94.31 218 PHE A C 1
ATOM 1785 O O . PHE A 1 218 ? -5.168 3.394 2.884 1.00 94.31 218 PHE A O 1
ATOM 1792 N N . GLY A 1 219 ? -6.795 3.064 4.396 1.00 89.94 219 GLY A N 1
ATOM 1793 C CA . GLY A 1 219 ? -7.804 3.865 3.691 1.00 89.94 219 GLY A CA 1
ATOM 1794 C C . GLY A 1 219 ? -8.032 5.251 4.279 1.00 89.94 219 GLY A C 1
ATOM 1795 O O . GLY A 1 219 ? -7.166 5.840 4.928 1.00 89.94 219 GLY A O 1
ATOM 1796 N N . ASN A 1 220 ? -9.225 5.780 4.008 1.00 92.50 220 ASN A N 1
ATOM 1797 C CA . ASN A 1 220 ? -9.671 7.078 4.506 1.00 92.50 220 ASN A CA 1
ATOM 1798 C C . ASN A 1 220 ? -10.016 7.025 6.009 1.00 92.50 220 ASN A C 1
ATOM 1800 O O . ASN A 1 220 ? -10.007 5.962 6.631 1.00 92.50 220 ASN A O 1
ATOM 1804 N N . ASN A 1 221 ? -10.313 8.185 6.598 1.00 93.38 221 ASN A N 1
ATOM 1805 C CA . ASN A 1 221 ? -10.608 8.284 8.028 1.00 93.38 221 ASN A CA 1
ATOM 1806 C C . ASN A 1 221 ? -11.858 7.488 8.430 1.00 93.38 221 ASN A C 1
ATOM 1808 O O . ASN A 1 221 ? -11.809 6.807 9.445 1.00 93.38 221 ASN A O 1
ATOM 1812 N N . HIS A 1 222 ? -12.905 7.456 7.599 1.00 91.69 222 HIS A N 1
ATOM 1813 C CA . HIS A 1 222 ? -14.083 6.613 7.845 1.00 91.69 222 HIS A CA 1
ATOM 1814 C C . HIS A 1 222 ? -13.721 5.127 7.956 1.00 91.69 222 HIS A C 1
ATOM 1816 O O . HIS A 1 222 ? -14.115 4.466 8.907 1.00 91.69 222 HIS A O 1
ATOM 1822 N N . MET A 1 223 ? -12.880 4.614 7.054 1.00 93.06 223 MET A N 1
ATOM 1823 C CA . MET A 1 223 ? -12.451 3.216 7.103 1.00 93.06 223 MET A CA 1
ATOM 1824 C C . MET A 1 223 ? -11.599 2.914 8.343 1.00 93.06 223 MET A C 1
ATOM 1826 O O . MET A 1 223 ? -11.678 1.819 8.887 1.00 93.06 223 MET A O 1
ATOM 1830 N N . LYS A 1 224 ? -10.802 3.878 8.822 1.00 94.81 224 LYS A N 1
ATOM 1831 C CA . LYS A 1 224 ? -10.048 3.741 10.081 1.00 94.81 224 LYS A CA 1
ATOM 1832 C C . LYS A 1 224 ? -10.966 3.761 11.305 1.00 94.81 224 LYS A C 1
ATOM 1834 O O . LYS A 1 224 ? -10.739 2.990 12.231 1.00 94.81 224 LYS A O 1
ATOM 1839 N N . MET A 1 225 ? -12.014 4.586 11.289 1.00 93.56 225 MET A N 1
ATOM 1840 C CA . MET A 1 225 ? -13.069 4.562 12.306 1.00 93.56 225 MET A CA 1
ATOM 1841 C C . MET A 1 225 ? -13.783 3.205 12.316 1.00 93.56 225 MET A C 1
ATOM 1843 O O . MET A 1 225 ? -14.013 2.650 13.386 1.00 93.56 225 MET A O 1
ATOM 1847 N N . ASP A 1 226 ? -14.056 2.624 11.143 1.00 93.25 226 ASP A N 1
ATOM 1848 C CA . ASP A 1 226 ? -14.640 1.283 11.034 1.00 93.25 226 ASP A CA 1
ATOM 1849 C C . ASP A 1 226 ? -13.707 0.193 11.581 1.00 93.25 226 ASP A C 1
ATOM 1851 O O . ASP A 1 226 ? -14.182 -0.739 12.228 1.00 93.25 226 ASP A O 1
ATOM 1855 N N . VAL A 1 227 ? -12.383 0.318 11.390 1.00 94.69 227 VAL A N 1
ATOM 1856 C CA . VAL A 1 227 ? -11.405 -0.561 12.059 1.00 94.69 227 VAL A CA 1
ATOM 1857 C C . VAL A 1 227 ? -11.526 -0.437 13.577 1.00 94.69 227 VAL A C 1
ATOM 1859 O O . VAL A 1 227 ? -11.621 -1.458 14.251 1.00 94.69 227 VAL A O 1
ATOM 1862 N N . ALA A 1 228 ? -11.538 0.785 14.116 1.00 94.81 228 ALA A N 1
ATOM 1863 C CA . ALA A 1 228 ? -11.642 1.007 15.557 1.00 94.81 228 ALA A CA 1
ATOM 1864 C C . ALA A 1 228 ? -12.944 0.421 16.132 1.00 94.81 228 ALA A C 1
ATOM 1866 O O . ALA A 1 228 ? -12.897 -0.292 17.133 1.00 94.81 228 ALA A O 1
ATOM 1867 N N . CYS A 1 229 ? -14.081 0.630 15.455 1.00 92.88 229 CYS A N 1
ATOM 1868 C CA . CYS A 1 229 ? -15.362 0.028 15.835 1.00 92.88 229 CYS A CA 1
ATOM 1869 C C . CYS A 1 229 ? -15.280 -1.500 15.843 1.00 92.88 229 CYS A C 1
ATOM 1871 O O . CYS A 1 229 ? -15.656 -2.143 16.819 1.00 92.88 229 CYS A O 1
ATOM 1873 N N . LYS A 1 230 ? -14.761 -2.091 14.760 1.00 92.06 230 LYS A N 1
ATOM 1874 C CA . LYS A 1 230 ? -14.702 -3.547 14.617 1.00 92.06 230 LYS A CA 1
ATOM 1875 C C . LYS A 1 230 ? -13.787 -4.188 15.659 1.00 92.06 230 LYS A C 1
ATOM 1877 O O . LYS A 1 230 ? -14.130 -5.228 16.199 1.00 92.06 230 LYS A O 1
ATOM 1882 N N . VAL A 1 231 ? -12.656 -3.565 15.985 1.00 93.75 231 VAL A N 1
ATOM 1883 C CA . VAL A 1 231 ? -11.756 -4.057 17.039 1.00 93.75 231 VAL A CA 1
ATOM 1884 C C . VAL A 1 231 ? -12.438 -4.065 18.412 1.00 93.75 231 VAL A C 1
ATOM 1886 O O . VAL A 1 231 ? -12.270 -5.032 19.144 1.00 93.75 231 VAL A O 1
ATOM 1889 N N . MET A 1 232 ? -13.233 -3.046 18.751 1.00 92.06 232 MET A N 1
ATOM 1890 C CA . MET A 1 232 ? -13.963 -3.018 20.028 1.00 92.06 232 MET A CA 1
ATOM 1891 C C . MET A 1 232 ? -15.103 -4.045 20.090 1.00 92.06 232 MET A C 1
ATOM 1893 O O . MET A 1 232 ? -15.341 -4.621 21.143 1.00 92.06 232 MET A O 1
ATOM 1897 N N . LEU A 1 233 ? -15.791 -4.290 18.971 1.00 89.81 233 LEU A N 1
ATOM 1898 C CA . LEU A 1 233 ? -16.983 -5.148 18.927 1.00 89.81 233 LEU A CA 1
ATOM 1899 C C . LEU A 1 233 ? -16.681 -6.648 18.775 1.00 89.81 233 LEU A C 1
ATOM 1901 O O . LEU A 1 233 ? -17.509 -7.476 19.137 1.00 89.81 233 LEU A O 1
ATOM 1905 N N . GLU A 1 234 ? -15.528 -7.010 18.207 1.00 87.56 234 GLU A N 1
ATOM 1906 C CA . GLU A 1 234 ? -15.164 -8.412 17.933 1.00 87.56 234 GLU A CA 1
ATOM 1907 C C . GLU A 1 234 ? -14.334 -9.052 19.060 1.00 87.56 234 GLU A C 1
ATOM 1909 O O . GLU A 1 234 ? -14.031 -10.246 19.001 1.00 87.56 234 GLU A O 1
ATOM 1914 N N . GLY A 1 235 ? -13.919 -8.274 20.066 1.00 83.56 235 GLY A N 1
ATOM 1915 C CA . GLY A 1 235 ? -13.281 -8.799 21.275 1.00 83.56 235 GLY A CA 1
ATOM 1916 C C . GLY A 1 235 ? -14.239 -9.658 22.103 1.00 83.56 235 GLY A C 1
ATOM 1917 O O . GLY A 1 235 ? -15.454 -9.615 21.914 1.00 83.56 235 GLY A O 1
ATOM 1918 N N . LYS A 1 236 ? -13.709 -10.444 23.051 1.00 83.44 236 LYS A N 1
ATOM 1919 C CA . LYS A 1 236 ? -14.577 -11.145 24.020 1.00 83.44 236 LYS A CA 1
ATOM 1920 C C . LYS A 1 236 ? -15.308 -10.165 24.934 1.00 83.44 236 LYS A C 1
ATOM 1922 O O . LYS A 1 236 ? -16.426 -10.441 25.351 1.00 83.44 236 LYS A O 1
ATOM 1927 N N . ASN A 1 237 ? -14.637 -9.061 25.236 1.00 85.31 237 ASN A N 1
ATOM 1928 C CA . ASN A 1 237 ? -15.135 -7.883 25.924 1.00 85.31 237 ASN A CA 1
ATOM 1929 C C . ASN A 1 237 ? -14.557 -6.638 25.231 1.00 85.31 237 ASN A C 1
ATOM 1931 O O . ASN A 1 237 ? -13.607 -6.737 24.441 1.00 85.31 237 ASN A O 1
ATOM 1935 N N . ILE A 1 238 ? -15.105 -5.463 25.533 1.00 87.62 238 ILE A N 1
ATOM 1936 C CA . ILE A 1 238 ? -14.605 -4.204 24.962 1.00 87.62 238 ILE A CA 1
ATOM 1937 C C . ILE A 1 238 ? -13.166 -3.917 25.388 1.00 87.62 238 ILE A C 1
ATOM 1939 O O . ILE A 1 238 ? -12.378 -3.437 24.572 1.00 87.62 238 ILE A O 1
ATOM 1943 N N . GLU A 1 239 ? -12.799 -4.233 26.632 1.00 87.69 239 GLU A N 1
ATOM 1944 C CA . GLU A 1 239 ? -11.467 -3.953 27.185 1.00 87.69 239 GLU A CA 1
ATOM 1945 C C . GLU A 1 239 ? -10.333 -4.575 26.344 1.00 87.69 239 GLU A C 1
ATOM 1947 O O . GLU A 1 239 ? -9.323 -3.912 26.095 1.00 87.69 239 GLU A O 1
ATOM 1952 N N . GLU A 1 240 ? -10.507 -5.805 25.838 1.00 88.88 240 GLU A N 1
ATOM 1953 C CA . GLU A 1 240 ? -9.519 -6.492 24.989 1.00 88.88 240 GLU A CA 1
ATOM 1954 C C . GLU A 1 240 ? -9.211 -5.719 23.693 1.00 88.88 240 GLU A C 1
ATOM 1956 O O . GLU A 1 240 ? -8.065 -5.706 23.232 1.00 88.88 240 GLU A O 1
ATOM 1961 N N . GLY A 1 241 ? -10.222 -5.077 23.099 1.00 90.56 241 GLY A N 1
ATOM 1962 C CA . GLY A 1 241 ? -10.097 -4.302 21.862 1.00 90.56 241 GLY A CA 1
ATOM 1963 C C . GLY A 1 241 ? -9.827 -2.809 22.079 1.00 90.56 241 GLY A C 1
ATOM 1964 O O . GLY A 1 241 ? -9.280 -2.141 21.194 1.00 90.56 241 GLY A O 1
ATOM 1965 N N . PHE A 1 242 ? -10.170 -2.273 23.252 1.00 92.94 242 PHE A N 1
ATOM 1966 C CA . PHE A 1 242 ? -10.157 -0.836 23.523 1.00 92.94 242 PHE A CA 1
ATOM 1967 C C . PHE A 1 242 ? -8.765 -0.227 23.359 1.00 92.94 242 PHE A C 1
ATOM 1969 O O . PHE A 1 242 ? -8.620 0.792 22.692 1.00 92.94 242 PHE A O 1
ATOM 1976 N N . GLY A 1 243 ? -7.714 -0.875 23.873 1.00 92.62 243 GLY A N 1
ATOM 1977 C CA . GLY A 1 243 ? -6.345 -0.353 23.770 1.00 92.62 243 GLY A CA 1
ATOM 1978 C C . GLY A 1 243 ? -5.851 -0.199 22.323 1.00 92.62 243 GLY A C 1
ATOM 1979 O O . GLY A 1 243 ? -5.192 0.787 21.985 1.00 92.62 243 GLY A O 1
ATOM 1980 N N . ILE A 1 244 ? -6.204 -1.141 21.442 1.00 94.69 244 ILE A N 1
ATOM 1981 C CA . ILE A 1 244 ? -5.871 -1.060 20.012 1.00 94.69 244 ILE A CA 1
ATOM 1982 C C . ILE A 1 244 ? -6.698 0.045 19.346 1.00 94.69 244 ILE A C 1
ATOM 1984 O O . ILE A 1 244 ? -6.146 0.863 18.608 1.00 94.69 244 ILE A O 1
ATOM 1988 N N . ALA A 1 245 ? -8.006 0.092 19.610 1.00 94.81 245 ALA A N 1
ATOM 1989 C CA . ALA A 1 245 ? -8.896 1.098 19.039 1.00 94.81 245 ALA A CA 1
ATOM 1990 C C . ALA A 1 245 ? -8.509 2.521 19.472 1.00 94.81 245 ALA A C 1
ATOM 1992 O O . ALA A 1 245 ? -8.421 3.414 18.634 1.00 94.81 245 ALA A O 1
ATOM 1993 N N . PHE A 1 246 ? -8.173 2.714 20.745 1.00 92.62 246 PHE A N 1
ATOM 1994 C CA . PHE A 1 246 ? -7.692 3.976 21.296 1.00 92.62 246 PHE A CA 1
ATOM 1995 C C . PHE A 1 246 ? -6.430 4.470 20.581 1.00 92.62 246 PHE A C 1
ATOM 1997 O O . PHE A 1 246 ? -6.363 5.626 20.164 1.00 92.62 246 PHE A O 1
ATOM 2004 N N . ARG A 1 247 ? -5.454 3.583 20.343 1.00 94.38 247 ARG A N 1
ATOM 2005 C CA . ARG A 1 247 ? -4.251 3.920 19.563 1.00 94.38 247 ARG A CA 1
ATOM 2006 C C . ARG A 1 247 ? -4.579 4.307 18.124 1.00 94.38 247 ARG A C 1
ATOM 2008 O O . ARG A 1 247 ? -3.994 5.255 17.614 1.00 94.38 247 ARG A O 1
ATOM 2015 N N . VAL A 1 248 ? -5.536 3.634 17.479 1.00 95.50 248 VAL A N 1
ATOM 2016 C CA . VAL A 1 248 ? -6.024 4.033 16.145 1.00 95.50 248 VAL A CA 1
ATOM 2017 C C . VAL A 1 248 ? -6.621 5.445 16.184 1.00 95.50 248 VAL A C 1
ATOM 2019 O O . VAL A 1 248 ? -6.311 6.262 15.320 1.00 95.50 248 VAL A O 1
ATOM 2022 N N . LEU A 1 249 ? -7.449 5.759 17.180 1.00 93.56 249 LEU A N 1
ATOM 2023 C CA . LEU A 1 249 ? -8.056 7.086 17.314 1.00 93.56 249 LEU A CA 1
ATOM 2024 C C . LEU A 1 249 ? -6.995 8.176 17.522 1.00 93.56 249 LEU A C 1
ATOM 2026 O O . LEU A 1 249 ? -7.044 9.204 16.846 1.00 93.56 249 LEU A O 1
ATOM 2030 N N . GLN A 1 250 ? -6.006 7.931 18.387 1.00 92.31 250 GLN A N 1
ATOM 2031 C CA . GLN A 1 250 ? -4.934 8.886 18.672 1.00 92.31 250 GLN A CA 1
ATOM 2032 C C . GLN A 1 250 ? -3.966 9.079 17.500 1.00 92.31 250 GLN A C 1
ATOM 2034 O O . GLN A 1 250 ? -3.732 10.216 17.083 1.00 92.31 250 GLN A O 1
ATOM 2039 N N . ASP A 1 251 ? -3.428 7.993 16.935 1.00 93.06 251 ASP A N 1
ATOM 2040 C CA . ASP A 1 251 ? -2.399 8.055 15.887 1.00 93.06 251 ASP A CA 1
ATOM 2041 C C . ASP A 1 251 ? -2.902 8.774 14.626 1.00 93.06 251 ASP A C 1
ATOM 2043 O O . ASP A 1 251 ? -2.127 9.414 13.907 1.00 93.06 251 ASP A O 1
ATOM 2047 N N . PHE A 1 252 ? -4.207 8.677 14.355 1.00 93.75 252 PHE A N 1
ATOM 2048 C CA . PHE A 1 252 ? -4.850 9.287 13.194 1.00 93.75 252 PHE A CA 1
ATOM 2049 C C . PHE A 1 252 ? -5.685 10.532 13.513 1.00 93.75 252 PHE A C 1
ATOM 2051 O O . PHE A 1 252 ? -6.255 11.093 12.577 1.00 93.75 252 PHE A O 1
ATOM 2058 N N . GLN A 1 253 ? -5.730 10.973 14.776 1.00 92.38 253 GLN A N 1
ATOM 2059 C CA . GLN A 1 253 ? -6.505 12.138 15.233 1.00 92.38 253 GLN A CA 1
ATOM 2060 C C . GLN A 1 253 ? -7.975 12.066 14.787 1.00 92.38 253 GLN A C 1
ATOM 2062 O O . GLN A 1 253 ? -8.505 12.984 14.162 1.00 92.38 253 GLN A O 1
ATOM 2067 N N . LEU A 1 254 ? -8.611 10.921 15.036 1.00 92.38 254 LEU A N 1
ATOM 2068 C CA . LEU A 1 254 ? -10.002 10.670 14.655 1.00 92.38 254 LEU A CA 1
ATOM 2069 C C . LEU A 1 254 ? -10.968 11.182 15.727 1.00 92.38 254 LEU A C 1
ATOM 2071 O O . LEU A 1 254 ? -10.613 11.306 16.898 1.00 92.38 254 LEU A O 1
ATOM 2075 N N . GLU A 1 255 ? -12.214 11.427 15.327 1.00 89.81 255 GLU A N 1
ATOM 2076 C CA . GLU A 1 255 ? -13.287 11.838 16.232 1.00 89.81 255 GLU A CA 1
ATOM 2077 C C . GLU A 1 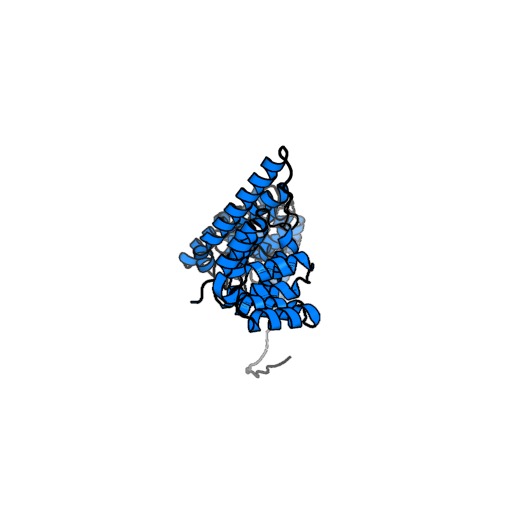255 ? -13.716 10.664 17.127 1.00 89.81 255 GLU A C 1
ATOM 2079 O O . GLU A 1 255 ? -14.518 9.815 16.734 1.00 89.81 255 GLU A O 1
ATOM 2084 N N . ALA A 1 256 ? -13.137 10.597 18.328 1.00 88.00 256 ALA A N 1
ATOM 2085 C CA . ALA A 1 256 ? -13.343 9.499 19.268 1.00 88.00 256 ALA A CA 1
ATOM 2086 C C . ALA A 1 256 ? -14.817 9.347 19.680 1.00 88.00 256 ALA A C 1
ATOM 2088 O O . ALA A 1 256 ? -15.340 8.235 19.627 1.00 88.00 256 ALA A O 1
ATOM 2089 N N . ALA A 1 257 ? -15.502 10.456 19.985 1.00 85.06 257 ALA A N 1
ATOM 2090 C CA . ALA A 1 257 ? -16.915 10.464 20.365 1.00 85.06 257 ALA A CA 1
ATOM 2091 C C . ALA A 1 257 ? -17.805 9.789 19.306 1.00 85.06 257 ALA A C 1
ATOM 2093 O O . ALA A 1 257 ? -18.593 8.909 19.635 1.00 85.06 257 ALA A O 1
ATOM 2094 N N . ALA A 1 258 ? -17.615 10.103 18.020 1.00 87.62 258 ALA A N 1
ATOM 2095 C CA . ALA A 1 258 ? -18.378 9.485 16.937 1.00 87.62 258 ALA A CA 1
ATOM 2096 C C . ALA A 1 258 ? -18.149 7.964 16.833 1.00 87.62 258 ALA A C 1
ATOM 2098 O O . ALA A 1 258 ? -19.082 7.209 16.549 1.00 87.62 258 ALA A O 1
ATOM 2099 N N . VAL A 1 259 ? -16.918 7.495 17.071 1.00 90.12 259 VAL A N 1
ATOM 2100 C CA . VAL A 1 259 ? -16.597 6.058 17.073 1.00 90.12 259 VAL A CA 1
ATOM 2101 C C . VAL A 1 259 ? -17.220 5.365 18.281 1.00 90.12 259 VAL A C 1
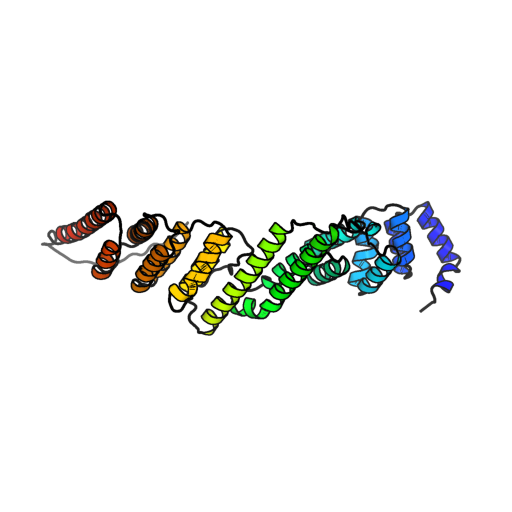ATOM 2103 O O . VAL A 1 259 ? -17.854 4.325 18.113 1.00 90.12 259 VAL A O 1
ATOM 2106 N N . TYR A 1 260 ? -17.090 5.938 19.478 1.00 89.69 260 TYR A N 1
ATOM 2107 C CA . TYR A 1 260 ? -17.674 5.368 20.690 1.00 89.69 260 TYR A CA 1
ATOM 2108 C C . TYR A 1 260 ? -19.202 5.333 20.624 1.00 89.69 260 TYR A C 1
ATOM 2110 O O . TYR A 1 260 ? -19.778 4.285 20.899 1.00 89.69 260 TYR A O 1
ATOM 2118 N N . SER A 1 261 ? -19.856 6.395 20.142 1.00 86.00 261 SER A N 1
ATOM 2119 C CA . SER A 1 261 ? -21.306 6.402 19.909 1.00 86.00 261 SER A CA 1
ATOM 2120 C C . SER A 1 261 ? -21.728 5.321 18.912 1.00 86.00 261 SER A C 1
ATOM 2122 O O . SER A 1 261 ? -22.727 4.642 19.126 1.00 86.00 261 SER A O 1
ATOM 2124 N N . LYS A 1 262 ? -20.961 5.098 17.835 1.00 88.44 262 LYS A N 1
ATOM 2125 C CA . LYS A 1 262 ? -21.248 4.026 16.867 1.00 88.44 262 LYS A CA 1
ATOM 2126 C C . LYS A 1 262 ? -21.120 2.631 17.487 1.00 88.44 262 LYS A C 1
ATOM 2128 O O . LYS A 1 262 ? -21.949 1.770 17.202 1.00 88.44 262 LYS A O 1
ATOM 2133 N N . VAL A 1 263 ? -20.107 2.407 18.324 1.00 89.38 263 VAL A N 1
ATOM 2134 C CA . VAL A 1 263 ? -19.925 1.144 19.060 1.00 89.38 263 VAL A CA 1
ATOM 2135 C C . VAL A 1 263 ? -21.054 0.934 20.062 1.00 89.38 263 VAL A C 1
ATOM 2137 O O . VAL A 1 263 ? -21.653 -0.136 20.073 1.00 89.38 263 VAL A O 1
ATOM 2140 N N . ALA A 1 264 ? -21.391 1.957 20.845 1.00 86.25 264 ALA A N 1
ATOM 2141 C CA . ALA A 1 264 ? -22.461 1.895 21.830 1.00 86.25 264 ALA A CA 1
ATOM 2142 C C . ALA A 1 264 ? -23.814 1.574 21.174 1.00 86.25 264 ALA A C 1
ATOM 2144 O O . ALA A 1 264 ? -24.483 0.633 21.593 1.00 86.25 264 ALA A O 1
ATOM 2145 N N . LYS A 1 265 ? -24.152 2.232 20.057 1.00 84.75 265 LYS A N 1
ATOM 2146 C CA . LYS A 1 265 ? -25.349 1.918 19.254 1.00 84.75 265 LYS A CA 1
ATOM 2147 C C . LYS A 1 265 ? -25.402 0.458 18.803 1.00 84.75 265 LYS A C 1
ATOM 2149 O O . LYS A 1 265 ? -26.464 -0.158 18.815 1.00 84.75 265 LYS A O 1
ATOM 2154 N N . GLU A 1 266 ? -24.273 -0.112 18.393 1.00 85.81 266 GLU A N 1
ATOM 2155 C CA . GLU A 1 266 ? -24.219 -1.513 17.966 1.00 85.81 266 GLU A CA 1
ATOM 2156 C C . GLU A 1 266 ? -24.362 -2.488 19.148 1.00 85.81 266 GLU A C 1
ATOM 2158 O O . GLU A 1 266 ? -25.004 -3.527 19.017 1.00 85.81 266 GLU A O 1
ATOM 2163 N N . LEU A 1 267 ? -23.847 -2.132 20.327 1.00 86.06 267 LEU A N 1
ATOM 2164 C CA . LEU A 1 267 ? -24.031 -2.912 21.556 1.00 86.06 267 LEU A CA 1
ATOM 2165 C C . LEU A 1 267 ? -25.476 -2.880 22.060 1.00 86.06 267 LEU A C 1
ATOM 2167 O O . LEU A 1 267 ? -25.965 -3.912 22.521 1.00 86.06 267 LEU A O 1
ATOM 2171 N N . VAL A 1 268 ? -26.172 -1.744 21.924 1.00 84.25 268 VAL A N 1
ATOM 2172 C CA . VAL A 1 268 ? -27.607 -1.634 22.243 1.00 84.25 268 VAL A CA 1
ATOM 2173 C C . VAL A 1 268 ? -28.422 -2.581 21.363 1.00 84.25 268 VAL A C 1
ATOM 2175 O O . VAL A 1 268 ? -29.233 -3.345 21.881 1.00 84.25 268 VAL A O 1
ATOM 2178 N N . LYS A 1 269 ? -28.155 -2.629 20.049 1.00 83.56 269 LYS A N 1
ATOM 2179 C CA . LYS A 1 269 ? -28.817 -3.586 19.135 1.00 83.56 269 LYS A CA 1
ATOM 2180 C C . LYS A 1 269 ? -28.581 -5.045 19.522 1.00 83.56 269 LYS A C 1
ATOM 2182 O O . LYS A 1 269 ? -29.432 -5.891 19.269 1.00 83.56 269 LYS A O 1
ATOM 2187 N N . GLN A 1 270 ? -27.423 -5.339 20.109 1.00 83.06 270 GLN A N 1
ATOM 2188 C CA . GLN A 1 270 ? -27.063 -6.670 20.597 1.00 83.06 270 GLN A CA 1
ATOM 2189 C C . GLN A 1 270 ? -27.532 -6.934 22.038 1.00 83.06 270 GLN A C 1
ATOM 2191 O O . GLN A 1 270 ? -27.255 -8.014 22.555 1.00 83.06 270 GLN A O 1
ATOM 2196 N N . GLN A 1 271 ? -28.212 -5.974 22.682 1.00 81.50 271 GLN A N 1
ATOM 2197 C CA . GLN A 1 271 ? -28.664 -6.025 24.081 1.00 81.50 271 GLN A CA 1
ATOM 2198 C C . GLN A 1 271 ? -27.524 -6.301 25.086 1.00 81.50 271 GLN A C 1
ATOM 2200 O O . GLN A 1 271 ? -27.719 -6.937 26.119 1.00 81.50 271 GLN A O 1
ATOM 2205 N N . LYS A 1 272 ? -26.301 -5.830 24.791 1.00 82.75 272 LYS A N 1
ATOM 2206 C CA . LYS A 1 272 ? -25.104 -6.013 25.636 1.00 82.75 272 LYS A CA 1
ATOM 2207 C C . LYS A 1 272 ? -24.835 -4.779 26.508 1.00 82.75 272 LYS A C 1
ATOM 2209 O O . LYS A 1 272 ? -23.804 -4.123 26.364 1.00 82.75 272 LYS A O 1
ATOM 2214 N N . TYR A 1 273 ? -25.747 -4.452 27.423 1.00 81.38 273 TYR A N 1
ATOM 2215 C CA . TYR A 1 273 ? -25.661 -3.232 28.246 1.00 81.38 273 TYR A CA 1
ATOM 2216 C C . TYR A 1 273 ? -24.466 -3.217 29.212 1.00 81.38 273 TYR A C 1
ATOM 2218 O O . TYR A 1 273 ? -23.846 -2.173 29.413 1.00 81.38 273 TYR A O 1
ATOM 2226 N N . SER A 1 274 ? -24.053 -4.378 29.733 1.00 83.94 274 SER A N 1
ATOM 2227 C CA . SER A 1 274 ? -22.852 -4.498 30.575 1.00 83.94 274 SER A CA 1
ATOM 2228 C C . SER A 1 274 ? -21.576 -4.045 29.859 1.00 83.94 274 SER A C 1
ATOM 2230 O O . SER A 1 274 ? -20.707 -3.429 30.471 1.00 83.94 274 SER A O 1
ATOM 2232 N N . GLU A 1 275 ? -21.475 -4.307 28.554 1.00 85.69 275 GLU A N 1
ATOM 2233 C CA . GLU A 1 275 ? -20.344 -3.875 27.734 1.00 85.69 275 GLU A CA 1
ATOM 2234 C C . GLU A 1 275 ? -20.380 -2.358 27.501 1.00 85.69 275 GLU A C 1
ATOM 2236 O O . GLU A 1 275 ? -19.336 -1.719 27.523 1.00 85.69 275 GLU A O 1
ATOM 2241 N N . ILE A 1 276 ? -21.559 -1.738 27.379 1.00 84.31 276 ILE A N 1
ATOM 2242 C CA . ILE A 1 276 ? -21.679 -0.269 27.277 1.00 84.31 276 ILE A CA 1
ATOM 2243 C C . ILE A 1 276 ? -21.111 0.406 28.532 1.00 84.31 276 ILE A C 1
ATOM 2245 O O . ILE A 1 276 ? -20.362 1.375 28.428 1.00 84.31 276 ILE A O 1
ATOM 2249 N N . ARG A 1 277 ? -21.384 -0.146 29.718 1.00 82.56 277 ARG A N 1
ATOM 2250 C CA . ARG A 1 277 ? -20.811 0.360 30.975 1.00 82.56 277 ARG A CA 1
ATOM 2251 C C . ARG A 1 277 ? -19.288 0.223 31.014 1.00 82.56 277 ARG A C 1
ATOM 2253 O O . ARG A 1 277 ? -18.594 1.141 31.447 1.00 82.56 277 ARG A O 1
ATOM 2260 N N . LEU A 1 278 ? -18.754 -0.896 30.518 1.00 86.19 278 LEU A N 1
ATOM 2261 C CA . LEU A 1 278 ? -17.306 -1.078 30.376 1.00 86.19 278 LEU A CA 1
ATOM 2262 C C . LEU A 1 278 ? -16.705 -0.084 29.376 1.00 86.19 278 LEU A C 1
ATOM 2264 O O . LEU A 1 278 ? -15.653 0.480 29.660 1.00 86.19 278 LEU A O 1
ATOM 2268 N N . LEU A 1 279 ? -17.381 0.198 28.257 1.00 86.88 279 LEU A N 1
ATOM 2269 C CA . LEU A 1 279 ? -16.953 1.230 27.310 1.00 86.88 279 LEU A CA 1
ATOM 2270 C C . LEU A 1 279 ? -16.836 2.590 27.998 1.00 86.88 279 LEU A C 1
ATOM 2272 O O . LEU A 1 279 ? -15.793 3.227 27.888 1.00 86.88 279 LEU A O 1
ATOM 2276 N N . LEU A 1 280 ? -17.873 3.015 28.724 1.00 84.25 280 LEU A N 1
ATOM 2277 C CA . LEU A 1 280 ? -17.886 4.291 29.448 1.00 84.25 280 LEU A CA 1
ATOM 2278 C C . LEU A 1 280 ? -16.755 4.358 30.476 1.00 84.25 280 LEU A C 1
ATOM 2280 O O . LEU A 1 280 ? -16.014 5.339 30.521 1.00 84.25 280 LEU A O 1
ATOM 2284 N N . LYS A 1 281 ? -16.543 3.273 31.228 1.00 85.94 281 LYS A N 1
ATOM 2285 C CA . LYS A 1 281 ? -15.416 3.156 32.155 1.00 85.94 281 LYS A CA 1
ATOM 2286 C C . LYS A 1 281 ? -14.072 3.319 31.438 1.00 85.94 281 LYS A C 1
ATOM 2288 O O . LYS A 1 281 ? -13.254 4.127 31.869 1.00 85.94 281 LYS A O 1
ATOM 2293 N N . CYS A 1 282 ? -13.847 2.615 30.327 1.00 85.62 282 CYS A N 1
ATOM 2294 C CA . CYS A 1 282 ? -12.613 2.733 29.547 1.00 85.62 282 CYS A CA 1
ATOM 2295 C C . CYS A 1 282 ? -12.409 4.146 28.980 1.00 85.62 282 CYS A C 1
ATOM 2297 O O . CYS A 1 282 ? -11.288 4.656 28.973 1.00 85.62 282 CYS A O 1
ATOM 2299 N N . VAL A 1 283 ? -13.480 4.791 28.512 1.00 85.12 283 VAL A N 1
ATOM 2300 C CA . VAL A 1 283 ? -13.456 6.172 28.012 1.00 85.12 283 VAL A CA 1
ATOM 2301 C C . VAL A 1 283 ? -13.052 7.134 29.133 1.00 85.12 283 VAL A C 1
ATOM 2303 O O . VAL A 1 283 ? -12.140 7.938 28.930 1.00 85.12 283 VAL A O 1
ATOM 2306 N N . ASN A 1 284 ? -13.628 6.987 30.327 1.00 81.50 284 ASN A N 1
ATOM 2307 C CA . ASN A 1 284 ? -13.322 7.821 31.491 1.00 81.50 284 ASN A CA 1
ATOM 2308 C C . ASN A 1 284 ? -11.889 7.602 32.007 1.00 81.50 284 ASN A C 1
ATOM 2310 O O . ASN A 1 284 ? -11.175 8.561 32.302 1.00 81.50 284 ASN A O 1
ATOM 2314 N N . GLU A 1 285 ? -11.419 6.353 32.047 1.00 83.56 285 GLU A N 1
ATOM 2315 C CA . GLU A 1 285 ? -10.053 6.004 32.464 1.00 83.56 285 GLU A CA 1
ATOM 2316 C C . GLU A 1 285 ? -8.984 6.395 31.427 1.00 83.56 285 GLU A C 1
ATOM 2318 O O . GLU A 1 285 ? -7.809 6.535 31.771 1.00 83.56 285 GLU A O 1
ATOM 2323 N N . SER A 1 286 ? -9.368 6.621 30.165 1.00 76.56 286 SER A N 1
ATOM 2324 C CA . SER A 1 286 ? -8.427 6.977 29.095 1.00 76.56 286 SER A CA 1
ATOM 2325 C C . SER A 1 286 ? -7.783 8.360 29.261 1.00 76.56 286 SER A C 1
ATOM 2327 O O . SER A 1 286 ? -6.751 8.629 28.645 1.00 76.56 286 SER A O 1
ATOM 2329 N N . GLY A 1 287 ? -8.384 9.252 30.061 1.00 68.62 287 GLY A N 1
ATOM 2330 C CA . GLY A 1 287 ? -7.872 10.598 30.352 1.00 68.62 287 GLY A CA 1
ATOM 2331 C C . GLY A 1 287 ? -7.864 11.578 29.167 1.00 68.62 287 GLY A C 1
ATOM 2332 O O . GLY A 1 287 ? -7.358 12.690 29.303 1.00 68.62 287 GLY A O 1
ATOM 2333 N N . VAL A 1 288 ? -8.397 11.173 28.008 1.00 64.81 288 VAL A N 1
ATOM 2334 C CA . VAL A 1 288 ? -8.440 11.969 26.763 1.00 64.81 288 VAL A CA 1
ATOM 2335 C C . VAL A 1 288 ? -9.868 12.355 26.376 1.00 64.81 288 VAL A C 1
ATOM 2337 O O . VAL A 1 288 ? -10.057 13.275 25.583 1.00 64.81 288 VAL A O 1
ATOM 2340 N N . ALA A 1 289 ? -10.866 11.684 26.949 1.00 62.69 289 ALA A N 1
ATOM 2341 C CA . ALA A 1 289 ? -12.269 12.025 26.775 1.00 62.69 289 ALA A CA 1
ATOM 2342 C C . ALA A 1 289 ? -12.583 13.392 27.403 1.00 62.69 289 ALA A C 1
ATOM 2344 O O . ALA A 1 289 ? -12.128 13.706 28.508 1.00 62.69 289 ALA A O 1
ATOM 2345 N N . ALA A 1 290 ? -13.366 14.213 26.705 1.00 62.41 290 ALA A N 1
ATOM 2346 C CA . ALA A 1 290 ? -13.953 15.398 27.309 1.00 62.41 290 ALA A CA 1
ATOM 2347 C C . ALA A 1 290 ? -14.966 14.973 28.382 1.00 62.41 290 ALA A C 1
ATOM 2349 O O . ALA A 1 290 ? -15.599 13.926 28.261 1.00 62.41 290 ALA A O 1
ATOM 2350 N N . LYS A 1 291 ? -15.174 15.815 29.405 1.00 62.81 291 LYS A N 1
ATOM 2351 C CA . LYS A 1 291 ? -16.125 15.547 30.505 1.00 62.81 291 LYS A CA 1
ATOM 2352 C C . LYS A 1 291 ? -17.540 15.177 30.037 1.00 62.81 291 LYS A C 1
ATOM 2354 O O . LYS A 1 291 ? -18.262 14.529 30.772 1.00 62.81 291 LYS A O 1
ATOM 2359 N N . ASN A 1 292 ? -17.916 15.583 28.826 1.00 66.12 292 ASN A N 1
ATOM 2360 C CA . ASN A 1 292 ? -19.252 15.371 28.281 1.00 66.12 292 ASN A CA 1
ATOM 2361 C C . ASN A 1 292 ? -19.299 14.223 27.257 1.00 66.12 292 ASN A C 1
ATOM 2363 O O . ASN A 1 292 ? -20.369 13.937 26.734 1.00 66.12 292 ASN A O 1
ATOM 2367 N N . ASP A 1 293 ? -18.172 13.584 26.918 1.00 71.50 293 ASP A N 1
ATOM 2368 C CA . ASP A 1 293 ? -18.149 12.540 25.884 1.00 71.50 293 ASP A CA 1
ATOM 2369 C C . ASP A 1 293 ? -18.913 11.290 26.334 1.00 71.50 293 ASP A C 1
ATOM 2371 O O . ASP A 1 293 ? -19.657 10.727 25.535 1.00 71.50 293 ASP A O 1
ATOM 2375 N N . GLY A 1 294 ? -18.790 10.896 27.608 1.00 69.62 294 GLY A N 1
ATOM 2376 C CA . GLY A 1 294 ? -19.576 9.805 28.198 1.00 69.62 294 GLY A CA 1
ATOM 2377 C C . GLY A 1 294 ? -21.079 10.080 28.126 1.00 69.62 294 GLY A C 1
ATOM 2378 O O . GLY A 1 294 ? -21.836 9.280 27.576 1.00 69.62 294 GLY A O 1
ATOM 2379 N N . ASP A 1 295 ? -21.494 11.266 28.570 1.00 71.75 295 ASP A N 1
ATOM 2380 C CA . ASP A 1 295 ? -22.891 11.701 28.520 1.00 71.75 295 ASP A CA 1
ATOM 2381 C C . ASP A 1 295 ? -23.436 11.773 27.089 1.00 71.75 295 ASP A C 1
ATOM 2383 O O . ASP A 1 295 ? -24.552 11.333 26.825 1.00 71.75 295 ASP A O 1
ATOM 2387 N N . ASN A 1 296 ? -22.643 12.282 26.144 1.00 75.88 296 ASN A N 1
ATOM 2388 C CA . ASN A 1 296 ? -23.021 12.354 24.735 1.00 75.88 296 ASN A CA 1
ATOM 2389 C C . ASN A 1 296 ? -23.183 10.960 24.114 1.00 75.88 296 ASN A C 1
ATOM 2391 O O . ASN A 1 296 ? -24.047 10.774 23.256 1.00 75.88 296 ASN A O 1
ATOM 2395 N N . ILE A 1 297 ? -22.367 9.978 24.513 1.00 77.12 297 ILE A N 1
ATOM 2396 C CA . ILE A 1 297 ? -22.518 8.586 24.068 1.00 77.12 297 ILE A CA 1
ATOM 2397 C C . ILE A 1 297 ? -23.850 8.028 24.575 1.00 77.12 297 ILE A C 1
ATOM 2399 O O . ILE A 1 297 ? -24.587 7.433 23.788 1.00 77.12 297 ILE A O 1
ATOM 2403 N N . ILE A 1 298 ? -24.179 8.258 25.850 1.00 74.50 298 ILE A N 1
ATOM 2404 C CA . ILE A 1 298 ? -25.427 7.792 26.467 1.00 74.50 298 ILE A CA 1
ATOM 2405 C C . ILE A 1 298 ? -26.636 8.459 25.800 1.00 74.50 298 ILE A C 1
ATOM 2407 O O . ILE A 1 298 ? -27.517 7.754 25.316 1.00 74.50 298 ILE A O 1
ATOM 2411 N N . LEU A 1 299 ? -26.642 9.788 25.657 1.00 75.19 299 LEU A N 1
ATOM 2412 C CA . LEU A 1 299 ? -27.714 10.531 24.978 1.00 75.19 299 LEU A CA 1
ATOM 2413 C C . LEU A 1 299 ? -27.964 10.005 23.555 1.00 75.19 299 LEU A C 1
ATOM 2415 O O . LEU A 1 299 ? -29.095 9.682 23.205 1.00 75.19 299 LEU A O 1
ATOM 2419 N N . ASN A 1 300 ? -26.902 9.817 22.765 1.00 74.31 300 ASN A N 1
ATOM 2420 C CA . ASN A 1 300 ? -27.009 9.275 21.406 1.00 74.31 300 ASN A CA 1
ATOM 2421 C C . ASN A 1 300 ? -27.529 7.828 21.353 1.00 74.31 300 ASN A C 1
ATOM 2423 O O . ASN A 1 300 ? -28.045 7.409 20.315 1.00 74.31 300 ASN A O 1
ATOM 2427 N N . CYS A 1 301 ? -27.344 7.039 22.414 1.00 70.75 301 CYS A N 1
ATOM 2428 C CA . CYS A 1 301 ? -27.915 5.696 22.506 1.00 70.75 301 CYS A CA 1
ATOM 2429 C C . CYS A 1 301 ? -29.412 5.751 22.819 1.00 70.75 301 CYS A C 1
ATOM 2431 O O . CYS A 1 301 ? -30.183 4.998 22.232 1.00 70.75 301 CYS A O 1
ATOM 2433 N N . LEU A 1 302 ? -29.819 6.650 23.715 1.00 70.06 302 LEU A N 1
ATOM 2434 C CA . LEU A 1 302 ? -31.198 6.760 24.188 1.00 70.06 302 LEU A CA 1
ATOM 2435 C C . LEU A 1 302 ? -32.129 7.420 23.161 1.00 70.06 302 LEU A C 1
ATOM 2437 O O . LEU A 1 302 ? -33.286 7.027 23.046 1.00 70.06 302 LEU A O 1
ATOM 2441 N N . GLU A 1 303 ? -31.628 8.358 22.352 1.00 69.88 303 GLU A N 1
ATOM 2442 C CA . GLU A 1 303 ? -32.420 8.992 21.285 1.00 69.88 303 GLU A CA 1
ATOM 2443 C C . GLU A 1 303 ? -32.860 8.010 20.180 1.00 69.88 303 GLU A C 1
ATOM 2445 O O . GLU A 1 303 ? -33.919 8.192 19.576 1.00 69.88 303 GLU A O 1
ATOM 2450 N N . GLU A 1 304 ? -32.073 6.963 19.906 1.00 64.31 304 GLU A N 1
ATOM 2451 C CA . GLU A 1 304 ? -32.354 5.995 18.833 1.00 64.31 304 GLU A CA 1
ATOM 2452 C C . GLU A 1 304 ? -33.103 4.736 19.299 1.00 64.31 304 GLU A C 1
ATOM 2454 O O . GLU A 1 304 ? -33.710 4.061 18.464 1.00 64.31 304 GLU A O 1
ATOM 2459 N N . PHE A 1 305 ? -33.098 4.412 20.597 1.00 63.47 305 PHE A N 1
ATOM 2460 C CA . PHE A 1 305 ? -33.674 3.170 21.123 1.00 63.47 305 PHE A CA 1
ATOM 2461 C C . PHE A 1 305 ? -34.624 3.443 22.294 1.00 63.47 305 PHE A C 1
ATOM 2463 O O . PHE A 1 305 ? -34.190 3.648 23.422 1.00 63.47 305 PHE A O 1
ATOM 2470 N N . LYS A 1 306 ? -35.936 3.395 22.019 1.00 62.12 306 LYS A N 1
ATOM 2471 C CA . LYS A 1 306 ? -37.005 3.593 23.019 1.00 62.12 306 LYS A CA 1
ATOM 2472 C C . LYS A 1 306 ? -37.371 2.333 23.818 1.00 62.12 306 LYS A C 1
ATOM 2474 O O . LYS A 1 306 ? -38.037 2.450 24.835 1.00 62.12 306 LYS A O 1
ATOM 2479 N N . ASP A 1 307 ? -36.905 1.159 23.391 1.00 62.75 307 ASP A N 1
ATOM 2480 C CA . ASP A 1 307 ? -37.276 -0.148 23.962 1.00 62.75 307 ASP A CA 1
ATOM 2481 C C . ASP A 1 307 ? -36.190 -0.733 24.895 1.00 62.75 307 ASP A C 1
ATOM 2483 O O . ASP A 1 307 ? -35.961 -1.944 24.920 1.00 62.75 307 ASP A O 1
ATOM 2487 N N . ILE A 1 308 ? -35.450 0.113 25.619 1.00 65.12 308 ILE A N 1
ATOM 2488 C CA . ILE A 1 308 ? -34.439 -0.346 26.588 1.00 65.12 308 ILE A CA 1
ATOM 2489 C C . ILE A 1 308 ? -35.152 -0.752 27.893 1.00 65.12 308 ILE A C 1
ATOM 2491 O O . ILE A 1 308 ? -35.984 0.018 28.374 1.00 65.12 308 ILE A O 1
ATOM 2495 N N . PRO A 1 309 ? -34.851 -1.925 28.491 1.00 70.25 309 PRO A N 1
ATOM 2496 C CA . PRO A 1 309 ? -35.420 -2.322 29.782 1.00 70.25 309 PRO A CA 1
ATOM 2497 C C . PRO A 1 309 ? -35.180 -1.259 30.865 1.00 70.25 309 PRO A C 1
ATOM 2499 O O . PRO A 1 309 ? -34.071 -0.734 30.963 1.00 70.25 309 PRO A O 1
ATOM 2502 N N . SER A 1 310 ? -36.187 -0.965 31.699 1.00 66.44 310 SER A N 1
ATOM 2503 C CA . SER A 1 310 ? -36.127 0.159 32.653 1.00 66.44 310 SER A CA 1
ATOM 2504 C C . SER A 1 310 ? -34.944 0.067 33.626 1.00 66.44 310 SER A C 1
ATOM 2506 O O . SER A 1 310 ? -34.316 1.074 33.918 1.00 66.44 310 SER A O 1
ATOM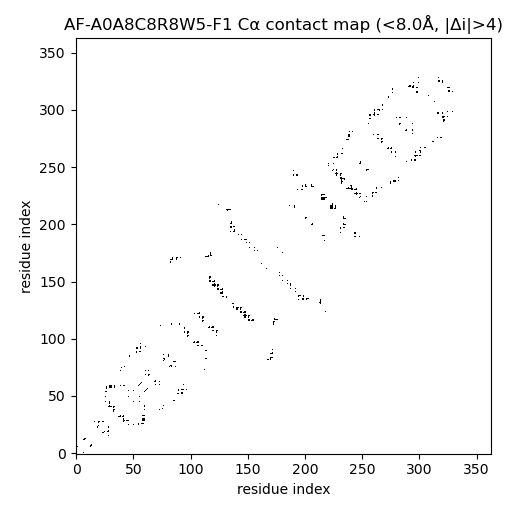 2508 N N . GLU A 1 311 ? -34.583 -1.140 34.074 1.00 70.56 311 GLU A N 1
ATOM 2509 C CA . GLU A 1 31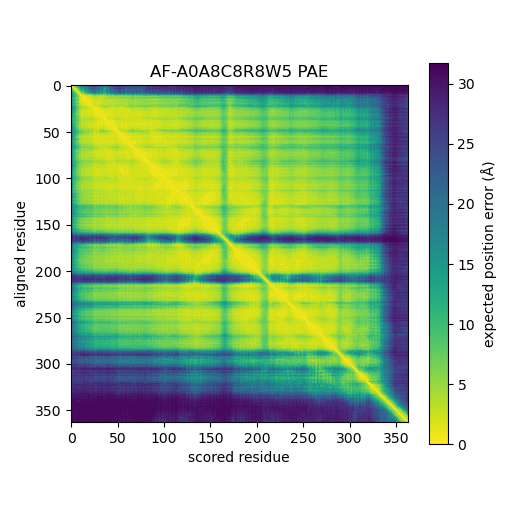1 ? -33.452 -1.357 34.987 1.00 70.56 311 GLU A CA 1
ATOM 2510 C C . GLU A 1 311 ? -32.102 -1.025 34.327 1.00 70.56 311 GLU A C 1
ATOM 2512 O O . GLU A 1 311 ? -31.250 -0.374 34.930 1.00 70.56 311 GLU A O 1
ATOM 2517 N N . ASP A 1 312 ? -31.899 -1.422 33.069 1.00 69.12 312 ASP A N 1
ATOM 2518 C CA . ASP A 1 312 ? -30.676 -1.110 32.320 1.00 69.12 312 ASP A CA 1
ATOM 2519 C C . ASP A 1 312 ? -30.621 0.371 31.916 1.00 69.12 312 ASP A C 1
ATOM 2521 O O . ASP A 1 312 ? -29.544 0.972 31.909 1.00 69.12 312 ASP A O 1
ATOM 2525 N N . LEU A 1 313 ? -31.780 0.971 31.626 1.00 68.12 313 LEU A N 1
ATOM 2526 C CA . LEU A 1 313 ? -31.933 2.399 31.357 1.00 68.12 313 LEU A CA 1
ATOM 2527 C C . LEU A 1 313 ? -31.554 3.239 32.584 1.00 68.12 313 LEU A C 1
ATOM 2529 O O . LEU A 1 313 ? -30.733 4.148 32.467 1.00 68.12 313 LEU A O 1
ATOM 2533 N N . ASP A 1 314 ? -32.083 2.897 33.758 1.00 68.31 314 ASP A N 1
ATOM 2534 C CA . ASP A 1 314 ? -31.791 3.591 35.015 1.00 68.31 314 ASP A CA 1
ATOM 2535 C C . ASP A 1 314 ? -30.305 3.481 35.386 1.00 68.31 314 ASP A C 1
ATOM 2537 O O . ASP A 1 314 ? -29.681 4.473 35.772 1.00 68.31 314 ASP A O 1
ATOM 2541 N N . ASN A 1 315 ? -29.703 2.301 35.194 1.00 73.62 315 ASN A N 1
ATOM 2542 C CA . ASN A 1 315 ? -28.273 2.085 35.422 1.00 73.62 315 ASN A CA 1
ATOM 2543 C C . ASN A 1 315 ? -27.393 2.916 34.467 1.00 73.62 315 ASN A C 1
ATOM 2545 O O . ASN A 1 315 ? -26.379 3.472 34.891 1.00 73.62 315 ASN A O 1
ATOM 2549 N N . LEU A 1 316 ? -27.774 3.037 33.188 1.00 70.75 316 LEU A N 1
ATOM 2550 C CA . LEU A 1 316 ? -27.058 3.865 32.208 1.00 70.75 316 LEU A CA 1
ATOM 2551 C C . LEU A 1 316 ? -27.197 5.365 32.503 1.00 70.75 316 LEU A C 1
ATOM 2553 O O . LEU A 1 316 ? -26.221 6.100 32.369 1.00 70.75 316 LEU A O 1
ATOM 2557 N N . ILE A 1 317 ? -28.377 5.824 32.934 1.00 70.38 317 ILE A N 1
ATOM 2558 C CA . ILE A 1 317 ? -28.606 7.219 33.348 1.00 70.38 317 ILE A CA 1
ATOM 2559 C C . ILE A 1 317 ? -27.800 7.541 34.615 1.00 70.38 317 ILE A C 1
ATOM 2561 O O . ILE A 1 317 ? -27.258 8.641 34.751 1.00 70.38 317 ILE A O 1
ATOM 2565 N N . GLN A 1 318 ? -27.675 6.588 35.542 1.00 74.00 318 GLN A N 1
ATOM 2566 C CA . GLN A 1 318 ? -26.896 6.772 36.765 1.00 74.00 318 GLN A CA 1
ATOM 2567 C C . GLN A 1 318 ? -25.396 6.962 36.489 1.00 74.00 318 GLN A C 1
ATOM 2569 O O . GLN A 1 318 ? -24.755 7.748 37.190 1.00 74.00 318 GLN A O 1
ATOM 2574 N N . ASP A 1 319 ? -24.861 6.292 35.466 1.00 69.56 319 ASP A N 1
ATOM 2575 C CA . ASP A 1 319 ? -23.453 6.379 35.058 1.00 69.56 319 ASP A CA 1
ATOM 2576 C C . ASP A 1 319 ? -23.101 7.700 34.326 1.00 69.56 319 ASP A C 1
ATOM 2578 O O . ASP A 1 319 ? -21.939 7.909 33.977 1.00 69.56 319 ASP A O 1
ATOM 2582 N N . MET A 1 320 ? -24.069 8.600 34.099 1.00 66.44 320 MET A N 1
ATOM 2583 C CA . MET A 1 320 ? -23.818 9.942 33.551 1.00 66.44 320 MET A CA 1
ATOM 2584 C C . MET A 1 320 ? -23.161 10.871 34.578 1.00 66.44 320 MET A C 1
ATOM 2586 O O . MET A 1 320 ? -23.453 10.812 35.775 1.00 66.44 320 MET A O 1
ATOM 2590 N N . ASP A 1 321 ? -22.342 11.807 34.106 1.00 66.44 321 ASP A N 1
ATOM 2591 C CA . ASP A 1 321 ? -21.669 12.788 34.962 1.00 66.44 321 ASP A CA 1
ATOM 2592 C C . ASP A 1 321 ? -22.487 14.084 35.120 1.00 66.44 321 ASP A C 1
ATOM 2594 O O . ASP A 1 321 ? -22.474 14.688 36.195 1.00 66.44 321 ASP A O 1
ATOM 2598 N N . SER A 1 322 ? -23.228 14.522 34.094 1.00 67.38 322 SER A N 1
ATOM 2599 C CA . SER A 1 322 ? -24.041 15.748 34.157 1.00 67.38 322 SER A CA 1
ATOM 2600 C C . SER A 1 322 ? -25.436 15.515 34.735 1.00 67.38 322 SER A C 1
ATOM 2602 O O . SER A 1 322 ? -26.271 14.820 34.149 1.00 67.38 322 SER A O 1
ATOM 2604 N N . ASP A 1 323 ? -25.737 16.208 35.833 1.00 62.12 323 ASP A N 1
ATOM 2605 C CA . ASP A 1 323 ? -27.071 16.222 36.440 1.00 62.12 323 ASP A CA 1
ATOM 2606 C C . ASP A 1 323 ? -28.139 16.843 35.515 1.00 62.12 323 ASP A C 1
ATOM 2608 O O . ASP A 1 323 ? -29.295 16.428 35.552 1.00 62.12 323 ASP A O 1
ATOM 2612 N N . GLU A 1 324 ? -27.773 17.776 34.625 1.00 60.59 324 GLU A N 1
ATOM 2613 C CA . GLU A 1 324 ? -28.706 18.358 33.641 1.00 60.59 324 GLU A CA 1
ATOM 2614 C C . GLU A 1 324 ? -29.150 17.328 32.594 1.00 60.59 324 GLU A C 1
ATOM 2616 O O . GLU A 1 324 ? -30.329 17.26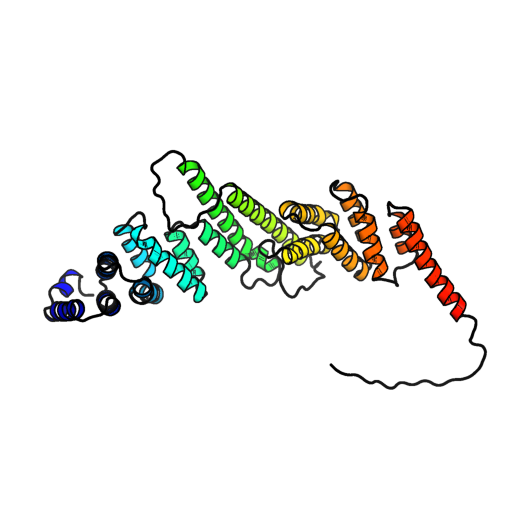1 32.240 1.00 60.59 324 GLU A O 1
ATOM 2621 N N . ASN A 1 325 ? -28.225 16.480 32.140 1.00 62.44 325 ASN A N 1
ATOM 2622 C CA . ASN A 1 325 ? -28.530 15.441 31.161 1.00 62.44 325 ASN A CA 1
ATOM 2623 C C . ASN A 1 325 ? -29.354 14.304 31.785 1.00 62.44 325 ASN A C 1
ATOM 2625 O O . ASN A 1 325 ? -30.263 13.781 31.138 1.00 62.44 325 ASN A O 1
ATOM 2629 N N . LYS A 1 326 ? -29.103 13.982 33.064 1.00 62.66 326 LYS A N 1
ATOM 2630 C CA . LYS A 1 326 ? -29.940 13.058 33.846 1.00 62.66 326 LYS A CA 1
ATOM 2631 C C . LYS A 1 326 ? -31.377 13.555 33.937 1.00 62.66 326 LYS A C 1
ATOM 2633 O O . LYS A 1 326 ? -32.301 12.805 33.643 1.00 62.66 326 LYS A O 1
ATOM 2638 N N . VAL A 1 327 ? -31.575 14.827 34.292 1.00 60.69 327 VAL A N 1
ATOM 2639 C CA . VAL A 1 327 ? -32.915 15.431 34.385 1.00 60.69 327 VAL A CA 1
ATOM 2640 C C . VAL A 1 327 ? -33.611 15.448 33.022 1.00 60.69 327 VAL A C 1
ATOM 2642 O O . VAL A 1 327 ? -34.792 15.113 32.943 1.00 60.69 327 VAL A O 1
ATOM 2645 N N . HIS A 1 328 ? -32.889 15.772 31.944 1.00 62.69 328 HIS A N 1
ATOM 2646 C CA . HIS A 1 328 ? -33.433 15.738 30.586 1.00 62.69 328 HIS A CA 1
ATOM 2647 C C . HIS A 1 328 ? -33.945 14.336 30.207 1.00 62.69 328 HIS A C 1
ATOM 2649 O O . HIS A 1 328 ? -35.078 14.204 29.746 1.00 62.69 328 HIS A O 1
ATOM 2655 N N . LEU A 1 329 ? -33.172 13.281 30.472 1.00 60.00 329 LEU A N 1
ATOM 2656 C CA . LEU A 1 329 ? -33.558 11.902 30.152 1.00 60.00 329 LEU A CA 1
ATOM 2657 C C . LEU A 1 329 ? -34.680 11.362 31.045 1.00 60.00 329 LEU A C 1
ATOM 2659 O O . LEU A 1 329 ? -35.611 10.744 30.534 1.00 60.00 329 LEU A O 1
ATOM 2663 N N . ILE A 1 330 ? -34.653 11.658 32.348 1.00 62.12 330 ILE A N 1
ATOM 2664 C CA . ILE A 1 330 ? -35.729 11.283 33.280 1.00 62.12 330 ILE A CA 1
ATOM 2665 C C . ILE A 1 330 ? -37.049 11.952 32.868 1.00 62.12 330 ILE A C 1
ATOM 2667 O O . ILE A 1 330 ? -38.091 11.301 32.846 1.00 62.12 330 ILE A O 1
ATOM 2671 N N . SER A 1 331 ? -37.009 13.227 32.459 1.00 57.25 331 SER A N 1
ATOM 2672 C CA . SER A 1 331 ? -38.205 13.937 31.987 1.00 57.25 331 SER A CA 1
ATOM 2673 C C . SER A 1 331 ? -38.772 13.385 30.671 1.00 57.25 331 SER A C 1
ATOM 2675 O O . SER A 1 331 ? -39.987 13.414 30.477 1.00 57.25 331 SER A O 1
ATOM 2677 N N . GLN A 1 332 ? -37.926 12.833 29.791 1.00 56.06 332 GLN A N 1
ATOM 2678 C CA . GLN A 1 332 ? -38.370 12.140 28.576 1.00 56.06 332 GLN A CA 1
ATOM 2679 C C . GLN A 1 332 ? -38.917 10.731 28.864 1.00 56.06 332 GLN A C 1
ATOM 2681 O O . GLN A 1 332 ? -39.888 10.326 28.228 1.00 56.06 332 GLN A O 1
ATOM 2686 N N . GLY A 1 333 ? -38.350 10.006 29.836 1.00 50.22 333 GLY A N 1
ATOM 2687 C CA . GLY A 1 333 ? -38.854 8.703 30.289 1.00 50.22 333 GLY A CA 1
ATOM 2688 C C . GLY A 1 333 ? -40.221 8.793 30.977 1.00 50.22 333 GLY A C 1
ATOM 2689 O O . GLY A 1 333 ? -41.115 8.006 30.679 1.00 50.22 333 GLY A O 1
ATOM 2690 N N . GLN A 1 334 ? -40.441 9.815 31.813 1.00 43.88 334 GLN A N 1
ATOM 2691 C CA . GLN A 1 334 ? -41.736 10.043 32.476 1.00 43.88 334 GLN A CA 1
ATOM 2692 C C . GLN A 1 334 ? -42.867 10.407 31.498 1.00 43.88 334 GLN A C 1
ATOM 2694 O O . GLN A 1 334 ? -44.020 10.062 31.742 1.00 43.88 334 GLN A O 1
ATOM 2699 N N . GLN A 1 335 ? -42.562 11.044 30.361 1.00 38.78 335 GLN A N 1
ATOM 2700 C CA . GLN A 1 335 ? -43.563 11.294 29.314 1.00 38.78 335 GLN A CA 1
ATOM 2701 C C . GLN A 1 335 ? -44.006 10.023 28.569 1.00 38.78 335 GLN A C 1
ATOM 2703 O O . GLN A 1 335 ? -45.085 10.031 27.976 1.00 38.78 335 GLN A O 1
ATOM 2708 N N . ALA A 1 336 ? -43.210 8.947 28.583 1.00 39.28 336 ALA A N 1
ATOM 2709 C CA . ALA A 1 336 ? -43.592 7.666 27.989 1.00 39.28 336 ALA A CA 1
ATOM 2710 C C . ALA A 1 336 ? -44.525 6.863 28.917 1.00 39.28 336 ALA A C 1
ATOM 2712 O O . ALA A 1 336 ? -45.541 6.354 28.447 1.00 39.28 336 ALA A O 1
ATOM 2713 N N . ASP A 1 337 ? -44.251 6.843 30.228 1.00 37.84 337 ASP A N 1
ATOM 2714 C CA . ASP A 1 337 ? -45.095 6.151 31.220 1.00 37.84 337 ASP A CA 1
ATOM 2715 C C . ASP A 1 337 ? -46.470 6.822 31.417 1.00 37.84 337 ASP A C 1
ATOM 2717 O O . ASP A 1 337 ? -47.491 6.137 31.530 1.00 37.84 337 ASP A O 1
ATOM 2721 N N . ASP A 1 338 ? -46.548 8.158 31.377 1.00 33.22 338 ASP A N 1
ATOM 2722 C CA . ASP A 1 338 ? -47.837 8.871 31.451 1.00 33.22 338 ASP A CA 1
ATOM 2723 C C . ASP A 1 338 ? -48.686 8.699 30.169 1.00 33.22 338 ASP A C 1
ATOM 2725 O O . ASP A 1 338 ? -49.915 8.843 30.198 1.00 33.22 338 ASP A O 1
ATOM 2729 N N . GLY A 1 339 ? -48.058 8.350 29.039 1.00 35.66 339 GLY A N 1
ATOM 2730 C CA . GLY A 1 339 ? -48.735 8.058 27.772 1.00 35.66 339 GLY A CA 1
ATOM 2731 C C . GLY A 1 339 ? -49.495 6.726 27.777 1.00 35.66 339 GLY A C 1
ATOM 2732 O O . GLY A 1 339 ? -50.615 6.661 27.263 1.00 35.66 339 GLY A O 1
ATOM 2733 N N . ASP A 1 340 ? -48.939 5.695 28.420 1.00 34.16 340 ASP A N 1
ATOM 2734 C CA . ASP A 1 340 ? -49.567 4.369 28.532 1.00 34.16 340 ASP A CA 1
ATOM 2735 C C . ASP A 1 340 ? -50.649 4.311 29.628 1.00 34.16 340 ASP A C 1
ATOM 2737 O O . ASP A 1 340 ? -51.644 3.581 29.509 1.00 34.16 340 ASP A O 1
ATOM 2741 N N . LEU A 1 341 ? -50.547 5.157 30.659 1.00 32.59 341 LEU A N 1
ATOM 2742 C CA . LEU A 1 341 ? -51.610 5.326 31.657 1.00 32.59 341 LEU A CA 1
ATOM 2743 C C . LEU A 1 341 ? -52.832 6.078 31.099 1.00 32.59 341 LEU A C 1
ATOM 2745 O O . LEU A 1 341 ? -53.964 5.748 31.463 1.00 32.59 341 LEU A O 1
ATOM 2749 N N . CYS A 1 342 ? -52.647 7.011 30.159 1.00 31.86 342 CYS A N 1
ATOM 2750 C CA . CYS A 1 342 ? -53.761 7.699 29.492 1.00 31.86 342 CYS A CA 1
ATOM 2751 C C . CYS A 1 342 ? -54.482 6.831 28.442 1.00 31.86 342 CYS A C 1
ATOM 2753 O O . CYS A 1 342 ? -55.686 6.993 28.246 1.00 31.86 342 CYS A O 1
ATOM 2755 N N . ALA A 1 343 ? -53.803 5.868 27.808 1.00 33.66 343 ALA A N 1
ATOM 2756 C CA . ALA A 1 343 ? -54.438 4.939 26.861 1.00 33.66 343 ALA A CA 1
ATOM 2757 C C . ALA A 1 343 ? -55.299 3.853 27.546 1.00 33.66 343 ALA A C 1
ATOM 2759 O O . ALA A 1 343 ? -56.120 3.197 26.901 1.00 33.66 343 ALA A O 1
ATOM 2760 N N . SER A 1 344 ? -55.160 3.688 28.864 1.00 31.30 344 SER A N 1
ATOM 2761 C CA . SER A 1 344 ? -55.828 2.637 29.641 1.00 31.30 344 SER A CA 1
ATOM 2762 C C . SER A 1 344 ? -57.238 3.007 30.138 1.00 31.30 344 SER A C 1
ATOM 2764 O O . SER A 1 344 ? -57.900 2.177 30.763 1.00 31.30 344 SER A O 1
ATOM 2766 N N . MET A 1 345 ? -57.730 4.227 29.872 1.00 32.69 345 MET A N 1
ATOM 2767 C CA . MET A 1 345 ? -59.018 4.720 30.397 1.00 32.69 345 MET A CA 1
ATOM 2768 C C . MET A 1 345 ? -60.136 4.937 29.365 1.00 32.69 345 MET A C 1
ATOM 2770 O O . MET A 1 345 ? -61.251 5.278 29.757 1.00 32.69 345 MET A O 1
ATOM 2774 N N . GLU A 1 346 ? -59.917 4.653 28.078 1.00 33.81 346 GLU A N 1
ATOM 2775 C CA . GLU A 1 346 ? -60.957 4.796 27.044 1.00 33.81 346 GLU A CA 1
ATOM 2776 C C . GLU A 1 346 ? -61.181 3.517 26.227 1.00 33.81 346 GLU A C 1
ATOM 2778 O O . GLU A 1 346 ? -61.078 3.517 25.010 1.00 33.81 346 GLU A O 1
ATOM 2783 N N . THR A 1 347 ? -61.553 2.403 26.861 1.00 33.59 347 THR A N 1
ATOM 2784 C CA . THR A 1 347 ? -62.256 1.317 26.143 1.00 33.59 347 THR A CA 1
ATOM 2785 C C . THR A 1 347 ? -63.269 0.604 27.040 1.00 33.59 347 THR A C 1
ATOM 2787 O O . THR A 1 347 ? -63.139 -0.563 27.394 1.00 33.59 347 THR A O 1
ATOM 2790 N N . SER A 1 348 ? -64.362 1.296 27.365 1.00 35.19 348 SER A N 1
ATOM 2791 C CA . SER A 1 348 ? -65.632 0.624 27.657 1.00 35.19 348 SER A CA 1
ATOM 2792 C C . SER A 1 348 ? -66.633 1.021 26.587 1.00 35.19 348 SER A C 1
ATOM 2794 O O . SER A 1 348 ? -67.299 2.045 26.696 1.00 35.19 348 SER A O 1
ATOM 2796 N N . THR A 1 349 ? -66.652 0.257 25.496 1.00 33.84 349 THR A N 1
ATOM 2797 C CA . THR A 1 349 ? -67.851 -0.251 24.808 1.00 33.84 349 THR A CA 1
ATOM 2798 C C . THR A 1 349 ? -67.478 -0.793 23.427 1.00 33.84 349 THR A C 1
ATOM 2800 O O . THR A 1 349 ? -67.018 -0.071 22.556 1.00 33.84 349 THR A O 1
ATOM 2803 N N . GLY A 1 350 ? -67.772 -2.076 23.217 1.00 30.73 350 GLY A N 1
ATOM 2804 C CA . GLY A 1 350 ? -68.446 -2.499 21.990 1.00 30.73 350 GLY A CA 1
ATOM 2805 C C . GLY A 1 350 ? -67.602 -2.843 20.759 1.00 30.73 350 GLY A C 1
ATOM 2806 O O . GLY A 1 350 ? -67.347 -2.005 19.911 1.00 30.73 350 GLY A O 1
ATOM 2807 N N . LEU A 1 351 ? -67.429 -4.155 20.591 1.00 29.64 351 LEU A N 1
ATOM 2808 C CA . LEU A 1 351 ? -67.531 -4.908 19.332 1.00 29.64 351 LEU A CA 1
ATOM 2809 C C . LEU A 1 351 ? -66.396 -4.858 18.278 1.00 29.64 351 LEU A C 1
ATOM 2811 O O . LEU A 1 351 ? -66.318 -3.971 17.443 1.00 29.64 351 LEU A O 1
ATOM 2815 N N . ILE A 1 352 ? -65.627 -5.959 18.264 1.00 32.09 352 ILE A N 1
ATOM 2816 C CA . ILE A 1 352 ? -65.426 -6.935 17.164 1.00 32.09 352 ILE A CA 1
ATOM 2817 C C . ILE A 1 352 ? -65.356 -6.374 15.716 1.00 32.09 352 ILE A C 1
ATOM 2819 O O . ILE A 1 352 ? -66.362 -5.922 15.181 1.00 32.09 352 ILE A O 1
ATOM 2823 N N . ILE A 1 353 ? -64.207 -6.562 15.039 1.00 28.86 353 ILE A N 1
ATOM 2824 C CA . ILE A 1 353 ? -63.967 -7.414 13.834 1.00 28.86 353 ILE A CA 1
ATOM 2825 C C . ILE A 1 353 ? -62.583 -7.061 13.214 1.00 28.86 353 ILE A C 1
ATOM 2827 O O . ILE A 1 353 ? -62.329 -5.935 12.805 1.00 28.86 353 ILE A O 1
ATOM 2831 N N . ILE A 1 354 ? -61.709 -8.070 13.114 1.00 28.73 354 ILE A N 1
ATOM 2832 C CA . ILE A 1 354 ? -60.478 -8.182 12.284 1.00 28.73 354 ILE A CA 1
ATOM 2833 C C . ILE A 1 354 ? -60.935 -8.799 10.926 1.00 28.73 354 ILE A C 1
ATOM 2835 O O . ILE A 1 354 ? -61.849 -9.625 11.023 1.00 28.73 354 ILE A O 1
ATOM 2839 N N . PRO A 1 355 ? -60.400 -8.531 9.693 1.00 36.00 355 PRO A N 1
ATOM 2840 C CA . PRO A 1 355 ? -58.966 -8.546 9.332 1.00 36.00 355 PRO A CA 1
ATOM 2841 C C . PRO A 1 355 ? -58.446 -7.603 8.214 1.00 36.00 355 PRO A C 1
ATOM 2843 O O . PRO A 1 355 ? -59.179 -7.104 7.370 1.00 36.00 355 PRO A O 1
ATOM 2846 N N . CYS A 1 356 ? -57.109 -7.480 8.203 1.00 26.17 356 CYS A N 1
ATOM 2847 C CA . CYS A 1 356 ? -56.170 -7.446 7.067 1.00 26.17 356 CYS A CA 1
ATOM 2848 C C . CYS A 1 356 ? -56.652 -6.957 5.689 1.00 26.17 356 CYS A C 1
ATOM 2850 O O . CYS A 1 356 ? -57.452 -7.635 5.063 1.00 26.17 356 CYS A O 1
ATOM 2852 N N . TYR A 1 357 ? -55.929 -5.988 5.110 1.00 27.64 357 TYR A N 1
ATOM 2853 C CA . TYR A 1 357 ? -55.349 -6.143 3.765 1.00 27.64 357 TYR A CA 1
ATOM 2854 C C . TYR A 1 357 ? -54.036 -5.346 3.611 1.00 27.64 357 TYR A C 1
ATOM 2856 O O . TYR A 1 357 ? -53.993 -4.122 3.655 1.00 27.64 357 TYR A O 1
ATOM 2864 N N . ILE A 1 358 ? -52.968 -6.130 3.464 1.00 31.81 358 ILE A N 1
ATOM 2865 C CA . ILE A 1 358 ? -51.738 -5.946 2.678 1.00 31.81 358 ILE A CA 1
ATOM 2866 C C . ILE A 1 358 ? -51.854 -4.869 1.587 1.00 31.81 358 ILE A C 1
ATOM 2868 O O . ILE A 1 358 ? -52.779 -4.967 0.790 1.00 31.81 358 ILE A O 1
ATOM 2872 N N . LEU A 1 359 ? -50.855 -3.978 1.471 1.00 27.20 359 LEU A N 1
ATOM 2873 C CA . LEU A 1 359 ? -50.364 -3.406 0.198 1.00 27.20 359 LEU A CA 1
ATOM 2874 C C . LEU A 1 359 ? -48.946 -2.791 0.363 1.00 27.20 359 LEU A C 1
ATOM 2876 O O . LEU A 1 359 ? -48.771 -1.693 0.877 1.00 27.20 359 LEU A O 1
ATOM 2880 N N . PHE A 1 360 ? -47.932 -3.529 -0.101 1.00 25.33 360 PHE A N 1
ATOM 2881 C CA . PHE A 1 360 ? -46.714 -3.003 -0.762 1.00 25.33 360 PHE A CA 1
ATOM 2882 C C . PHE A 1 360 ? -47.095 -2.491 -2.184 1.00 25.33 360 PHE A C 1
ATOM 2884 O O . PHE A 1 360 ? -48.203 -2.831 -2.610 1.00 25.33 360 PHE A O 1
ATOM 2891 N N . PRO A 1 361 ? -46.229 -1.846 -3.017 1.00 34.84 361 PRO A N 1
ATOM 2892 C CA . PRO A 1 361 ? -44.838 -1.378 -2.832 1.00 34.84 361 PRO A CA 1
ATOM 2893 C C . PRO A 1 361 ? -44.515 0.022 -3.453 1.00 34.84 361 PRO A C 1
ATOM 2895 O O . PRO A 1 361 ? -45.380 0.696 -4.011 1.00 34.84 361 PRO A O 1
ATOM 2898 N N . SER A 1 362 ? -43.200 0.326 -3.498 1.00 27.05 362 SER A N 1
ATOM 2899 C CA . SER A 1 362 ? -42.430 1.185 -4.441 1.00 27.05 362 SER A CA 1
ATOM 2900 C C . SER A 1 362 ? -42.506 2.702 -4.213 1.00 27.05 362 SER A C 1
ATOM 2902 O O . SER A 1 362 ? -43.593 3.249 -4.080 1.00 27.05 362 SER A O 1
ATOM 2904 N N . TRP A 1 363 ? -41.390 3.440 -4.136 1.00 37.03 363 TRP A N 1
ATOM 2905 C CA . TRP A 1 363 ? -40.197 3.430 -5.006 1.00 37.03 363 TRP A CA 1
ATOM 2906 C C . TRP A 1 363 ? -38.855 3.454 -4.271 1.00 37.03 363 TRP A C 1
ATOM 2908 O O . TRP A 1 363 ? -38.792 4.066 -3.183 1.00 37.03 363 TRP A O 1
#

Sequence (363 aa):
MMSEGKIQHNSYYQECLFYLHSYGTNLAIISFYMRHDCMREALLHLLNKQSPHEVFIEGIFVPSYKSGKLHMLENLLETIDPGLESWGIYLIAACKHLQKKNYYHILYELQQFMKDHVRAAMTCIRFFTHKAKSYTELGDKQKWLLKVKDHLKVYLQEVSRSSGRKKAVCTFRKKMTATDVSRHINTVELQMEVTKFLHRCESSGISQITSSALPTLFGNNHMKMDVACKVMLEGKNIEEGFGIAFRVLQDFQLEAAAVYSKVAKELVKQQKYSEIRLLLKCVNESGVAAKNDGDNIILNCLEEFKDIPSEDLDNLIQDMDSDENKVHLISQGQQADDGDLCASMETSTGLIIIPCYILFPSW

Foldseek 3Di:
DDDPVVQVPDPVSVVVLVCCVVPNDLLVNLQSCVVVVNNLVNVVSCLVVVPDLVSCVVRPVVVCVVVVNVVVVLVSCCVVPVLCLSVLNNLVVNLVVCVVVVVLVVNLVSCVSNLLLQVNLVSLVCQLQPPDQFLLSSLVSLVSLVSSLVSLVVVLVVVVVCPPDDDSPSVNRDDDDNVVSVLVNVLSVLQSVLSVQRSVLVVVVQDDDRDPGDATSPDDLVSLLVSLLRQQRSDPANVRSNVSSVCSCVSVVHDPLVSLLVNLLVCVVVVNLVRNLVSLVSLVVVVPDDLCSLVSSLVSNCVVDVPRPPVSNVVSLVSRDDPVSSVVVVVVVVVVVVVVVVVVPPDPDDDDDDDDDDDDDDD